Protein AF-A0A842R9K4-F1 (afdb_monomer_lite)

pLDDT: mean 90.97, std 11.04, range [31.59, 98.5]

Secondary structure (DSSP, 8-state):
-HHHHHHHTT-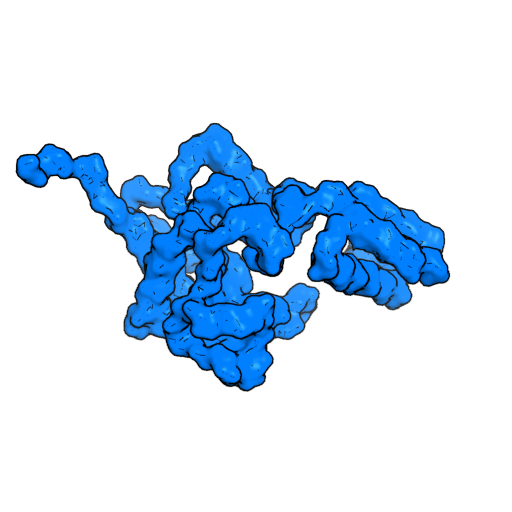--SSPP------TT-B-HHHHHHHHHHHHHTTSB-TT--BS-HHHHHHHHHHHHHHHHHHHTT--HHHHHHHHHHHHTTT--HHHHHHHHHHHHHHTT--TTTTBTTTB-HHHHHHHHHHHHTT-----EEEE------B-STT----TTGGGGGGS-EES--TTTT-B-SEEEEEESTTHHHHHHHHHHHTSTTT---EEEEEETT--HHHHHHH-GGGGSSTHHHHHHTT--EEEEE--GGGT-TTTTSTT--GGG--HHHHHHHHHHHHHHHHHHHH-S--S------

Foldseek 3Di:
DVVLVVVVVPDDFPDDDDDDDDPPFDFDPVLVVVLQVLCVVLQQADPVRHGPDPLLVVLVVVLVVQLVVVVVVQDALLVSLVVSCVVCVVVDDPSSNVSSVSVSVQGRPAGLQRCCCRTTVVRLLVVLVVCVVVVPDAQEAEAEDAQFAFFQQFLLFADPVPPVQVVWDWDPDDVVRRGLQAKEKEWEQLQVVLLVLLVVLCVPPVLVGTYTYHYHNPAQLVRCSRPPSVVCSDSCNSCSVVSHHYMYIHSSAVRRDVCRPHPPPDDVNGDVSSVVSSSSSVSSSVVCSSPPPDPPPDPDDD

Sequence (302 aa):
MLEAARILAKTKTKKNVRFISFTLEEQNPARVLQTRELAKELGLVDDNYRYLSWRSQKLVKEMFRLRVKTLRKGTTNAEAWELIMKELRSKLTEKERKYFELYKKLYSQDTRTTWLGKSALIGSSRWVEKALKEQKKILGVINLETIGYTSARKHSQKSPMGFLTRLFPRYKVNIRKGKGNFIAITADKNSKQLAKTFYRQCRRKTINLPYLCAQIPFLSFEGIAKRARDVLRSDHGPFWRAGIPAIMLTDTANFRYPYYHTRADTIDKLDFDFIKKVTQATIAATMALIKDSKDDSNPQND

Structure (mmCIF, N/CA/C/O backbone):
data_AF-A0A842R9K4-F1
#
_entry.id   AF-A0A842R9K4-F1
#
loop_
_atom_site.group_PDB
_atom_site.id
_atom_site.type_symbol
_atom_site.label_atom_id
_atom_site.label_alt_id
_atom_site.label_comp_id
_atom_site.label_asym_id
_atom_site.label_entity_id
_atom_site.label_seq_id
_atom_site.pdbx_PDB_ins_code
_atom_site.Cartn_x
_atom_site.Cartn_y
_atom_site.Cartn_z
_atom_site.occupancy
_atom_site.B_iso_or_equiv
_atom_site.auth_seq_id
_atom_site.auth_comp_id
_atom_site.auth_asym_id
_atom_site.auth_atom_id
_atom_site.pdbx_PDB_model_num
ATOM 1 N N . MET A 1 1 ? -15.487 1.562 1.622 1.00 82.50 1 MET A N 1
ATOM 2 C CA . MET A 1 1 ? -15.359 2.989 2.006 1.00 82.50 1 MET A CA 1
ATOM 3 C C . MET A 1 1 ? -16.710 3.699 1.998 1.00 82.50 1 MET A C 1
ATOM 5 O O . MET A 1 1 ? -17.108 4.179 3.049 1.00 82.50 1 MET A O 1
ATOM 9 N N . LEU A 1 2 ? -17.433 3.713 0.871 1.00 88.75 2 LEU A N 1
ATOM 10 C CA . LEU A 1 2 ? -18.720 4.418 0.737 1.00 88.75 2 LEU A CA 1
ATOM 11 C C . LEU A 1 2 ? -19.770 4.002 1.775 1.00 88.75 2 LEU A C 1
ATOM 13 O O . LEU A 1 2 ? -20.407 4.859 2.372 1.00 88.75 2 LEU A O 1
ATOM 17 N N . GLU A 1 3 ? -19.888 2.707 2.071 1.00 90.94 3 GLU A N 1
ATOM 18 C CA . GLU A 1 3 ? -20.848 2.241 3.080 1.00 90.94 3 GLU A CA 1
ATOM 19 C C . GLU A 1 3 ? -20.510 2.727 4.499 1.00 90.94 3 GLU A C 1
ATOM 21 O O . GLU A 1 3 ? -21.387 3.150 5.253 1.00 90.94 3 GLU A O 1
ATOM 26 N N . ALA A 1 4 ? -19.220 2.756 4.851 1.00 91.88 4 ALA A N 1
ATOM 27 C CA . ALA A 1 4 ? -18.781 3.351 6.108 1.00 91.88 4 ALA A CA 1
ATOM 28 C C . ALA A 1 4 ? -19.087 4.855 6.146 1.00 91.88 4 ALA A C 1
ATOM 30 O O . ALA A 1 4 ? -19.540 5.346 7.175 1.00 91.88 4 ALA A O 1
ATOM 31 N N . ALA A 1 5 ? -18.905 5.565 5.027 1.00 91.62 5 ALA A N 1
ATOM 32 C CA . ALA A 1 5 ? -19.261 6.977 4.909 1.00 91.62 5 ALA A CA 1
ATOM 33 C C . ALA A 1 5 ? -20.758 7.216 5.089 1.00 91.62 5 ALA A C 1
ATOM 35 O O . ALA A 1 5 ? -21.139 8.057 5.898 1.00 91.62 5 ALA A O 1
ATOM 36 N N . ARG A 1 6 ? -21.604 6.421 4.427 1.00 93.25 6 ARG A N 1
ATOM 37 C CA . ARG A 1 6 ? -23.065 6.490 4.546 1.00 93.25 6 ARG A CA 1
ATOM 38 C C . ARG A 1 6 ? -23.537 6.333 5.993 1.00 93.25 6 ARG A C 1
ATOM 40 O O . ARG A 1 6 ? -24.448 7.038 6.418 1.00 93.25 6 ARG A O 1
ATOM 47 N N . ILE A 1 7 ? -22.933 5.416 6.751 1.00 93.06 7 ILE A N 1
ATOM 48 C CA . ILE A 1 7 ? -23.279 5.186 8.161 1.00 93.06 7 ILE A CA 1
ATOM 49 C C . ILE A 1 7 ? -22.725 6.304 9.053 1.00 93.06 7 ILE A C 1
ATOM 51 O O . ILE A 1 7 ? -23.454 6.854 9.878 1.00 93.06 7 ILE A O 1
ATOM 55 N N . LEU A 1 8 ? -21.452 6.667 8.885 1.00 92.00 8 LEU A N 1
ATOM 56 C CA . LEU A 1 8 ? -20.784 7.657 9.734 1.00 92.00 8 LEU A CA 1
ATOM 57 C C . LEU A 1 8 ? -21.328 9.076 9.520 1.00 92.00 8 LEU A C 1
ATOM 59 O O . LEU A 1 8 ? -21.417 9.825 10.487 1.00 92.00 8 LEU A O 1
ATOM 63 N N . ALA A 1 9 ? -21.785 9.418 8.312 1.00 90.69 9 ALA A N 1
ATOM 64 C CA . ALA A 1 9 ? -22.415 10.706 8.008 1.00 90.69 9 ALA A CA 1
ATOM 65 C C . ALA A 1 9 ? -23.711 10.958 8.799 1.00 90.69 9 ALA A C 1
ATOM 67 O O . ALA A 1 9 ? -24.093 12.104 9.005 1.00 90.69 9 ALA A O 1
ATOM 68 N N . LYS A 1 10 ? -24.376 9.900 9.285 1.00 89.56 10 LYS A N 1
ATOM 69 C CA . LYS A 1 10 ? -25.573 10.019 10.136 1.00 89.56 10 LYS A CA 1
ATOM 70 C C . LYS A 1 10 ? -25.244 10.316 11.600 1.00 89.56 10 LYS A C 1
ATOM 72 O O . LYS A 1 10 ? -26.145 10.547 12.401 1.00 89.56 10 LYS A O 1
ATOM 77 N N . THR A 1 11 ? -23.969 10.261 11.978 1.00 85.75 11 THR A N 1
ATOM 78 C CA . THR A 1 11 ? -23.552 10.459 13.364 1.00 85.75 11 THR A CA 1
ATOM 79 C C . THR A 1 11 ? -23.381 11.941 13.659 1.00 85.75 11 THR A C 1
ATOM 81 O O . THR A 1 11 ? -22.559 12.609 13.039 1.00 85.75 11 THR A O 1
ATOM 84 N N . LYS A 1 12 ? -24.088 12.444 14.676 1.00 81.75 12 LYS A N 1
ATOM 85 C CA . LYS A 1 12 ? -23.824 13.774 15.237 1.00 81.75 12 LYS A CA 1
ATOM 86 C C . LYS A 1 12 ? -22.542 13.725 16.071 1.00 81.75 12 LYS A C 1
ATOM 88 O O . LYS A 1 12 ? -22.473 13.003 17.064 1.00 81.75 12 LYS A O 1
ATOM 93 N N . THR A 1 13 ? -21.513 14.461 15.664 1.00 82.88 13 THR A N 1
ATOM 94 C CA . THR A 1 13 ? -20.234 14.548 16.382 1.00 82.88 13 THR A CA 1
ATOM 95 C C . THR A 1 13 ? -19.606 15.927 16.193 1.00 82.88 13 THR A C 1
ATOM 97 O O . THR A 1 13 ? -19.753 16.536 15.138 1.00 82.88 13 THR A O 1
ATOM 100 N N . LYS A 1 14 ? -18.884 16.414 17.213 1.00 82.31 14 LYS A N 1
ATOM 101 C CA . LYS A 1 14 ? -18.067 17.638 17.130 1.00 82.31 14 LYS A CA 1
ATOM 102 C C . LYS A 1 14 ? -16.783 17.431 16.303 1.00 82.31 14 LYS A C 1
ATOM 104 O O . LYS A 1 14 ? -16.120 18.396 15.942 1.00 82.31 14 LYS A O 1
ATOM 109 N N . LYS A 1 15 ? -16.398 16.177 16.025 1.00 87.94 15 LYS A N 1
ATOM 110 C CA . LYS A 1 15 ? -15.182 15.826 15.276 1.00 87.94 15 LYS A CA 1
ATOM 111 C C . LYS A 1 15 ? -15.504 15.524 13.817 1.00 87.94 15 LYS A C 1
ATOM 113 O O . LYS A 1 15 ? -16.451 14.813 13.509 1.00 87.94 15 LYS A O 1
ATOM 118 N N . ASN A 1 16 ? -14.638 15.977 12.919 1.00 90.19 16 ASN A N 1
ATOM 119 C CA . ASN A 1 16 ? -14.781 15.715 11.491 1.00 90.19 16 ASN A CA 1
ATOM 120 C C . ASN A 1 16 ? -14.236 14.330 11.119 1.00 90.19 16 ASN A C 1
ATOM 122 O O . ASN A 1 16 ? -13.065 14.035 11.361 1.00 90.19 16 ASN A O 1
ATOM 126 N N . VAL A 1 17 ? -15.056 13.512 10.457 1.00 93.25 17 VAL A N 1
ATOM 127 C CA . VAL A 1 17 ? -14.613 12.279 9.789 1.00 93.25 17 VAL A CA 1
ATOM 128 C C . VAL A 1 17 ? -14.446 12.572 8.302 1.00 93.25 17 VAL A C 1
ATOM 130 O O . VAL A 1 17 ? -15.384 13.015 7.645 1.00 93.25 17 VAL A O 1
ATOM 133 N N . ARG A 1 18 ? -13.248 12.335 7.761 1.00 92.75 18 ARG A N 1
ATOM 134 C CA . ARG A 1 18 ? -12.945 12.542 6.338 1.00 92.75 18 ARG A CA 1
ATOM 135 C C . ARG A 1 18 ? -12.697 11.205 5.657 1.00 92.75 18 ARG A C 1
ATOM 137 O O . ARG A 1 18 ? -11.940 10.383 6.166 1.00 92.75 18 ARG A O 1
ATOM 144 N N . PHE A 1 19 ? -13.297 11.030 4.486 1.00 93.12 19 PHE A N 1
ATOM 145 C CA . PHE A 1 19 ? -12.999 9.930 3.578 1.00 93.12 19 PHE A CA 1
ATOM 146 C C . PHE A 1 19 ? -12.105 10.477 2.479 1.00 93.12 19 PHE A C 1
ATOM 148 O O . PHE A 1 19 ? -12.477 11.413 1.776 1.00 93.12 19 PHE A O 1
ATOM 155 N N . ILE A 1 20 ? -10.903 9.929 2.393 1.00 92.25 20 ILE A N 1
ATOM 156 C CA . ILE A 1 20 ? -9.892 10.316 1.417 1.00 92.25 20 ILE A CA 1
ATOM 157 C C . ILE A 1 20 ? -9.571 9.084 0.586 1.00 92.25 20 ILE A C 1
ATOM 159 O O . ILE A 1 20 ? -9.425 7.988 1.126 1.00 92.25 20 ILE A O 1
ATOM 163 N N . SER A 1 21 ? -9.508 9.268 -0.726 1.00 91.12 21 SER A N 1
ATOM 164 C CA . SER A 1 21 ? -9.108 8.230 -1.663 1.00 91.12 21 SER A CA 1
ATOM 165 C C . SER A 1 21 ? -7.988 8.779 -2.520 1.00 91.12 21 SER A C 1
ATOM 167 O O . SER A 1 21 ? -8.035 9.930 -2.955 1.00 91.12 21 SER A O 1
ATOM 169 N N . PHE A 1 22 ? -7.003 7.933 -2.765 1.00 90.31 22 PHE A N 1
ATOM 170 C CA . PHE A 1 22 ? -5.914 8.193 -3.690 1.00 90.31 22 PHE A CA 1
ATOM 171 C C . PHE A 1 22 ? -6.032 7.215 -4.853 1.00 90.31 22 PHE A C 1
ATOM 173 O O . PHE A 1 22 ? -6.794 6.244 -4.783 1.00 90.31 22 PHE A O 1
ATOM 180 N N . THR A 1 23 ? -5.341 7.497 -5.951 1.00 83.25 23 THR A N 1
ATOM 181 C CA . THR A 1 23 ? -5.322 6.566 -7.077 1.00 83.25 23 THR A CA 1
ATOM 182 C C . THR A 1 23 ? -4.555 5.305 -6.675 1.00 83.25 23 THR A C 1
ATOM 184 O O . THR A 1 23 ? -3.563 5.364 -5.944 1.00 83.25 23 THR A O 1
ATOM 187 N N . LEU A 1 24 ? -5.062 4.143 -7.095 1.00 73.81 24 LEU A N 1
ATOM 188 C CA . LEU A 1 24 ? -4.508 2.853 -6.692 1.00 73.81 24 LEU A CA 1
ATOM 189 C C . LEU A 1 24 ? -3.047 2.747 -7.139 1.00 73.81 24 LEU A C 1
ATOM 191 O O . LEU A 1 24 ? -2.756 2.820 -8.331 1.00 73.81 24 LEU A O 1
ATOM 195 N N . GLU A 1 25 ? -2.154 2.551 -6.168 1.00 72.50 25 GLU A N 1
ATOM 196 C CA . GLU A 1 25 ? -0.720 2.328 -6.391 1.00 72.50 25 GLU A CA 1
ATOM 197 C C . GLU A 1 25 ? -0.060 3.371 -7.288 1.00 72.50 25 GLU A C 1
ATOM 199 O O . GLU A 1 25 ? 0.777 3.076 -8.145 1.00 72.50 25 GLU A O 1
ATOM 204 N N . GLU A 1 26 ? -0.448 4.618 -7.045 1.00 81.44 26 GLU A N 1
ATOM 205 C CA . GLU A 1 26 ? 0.012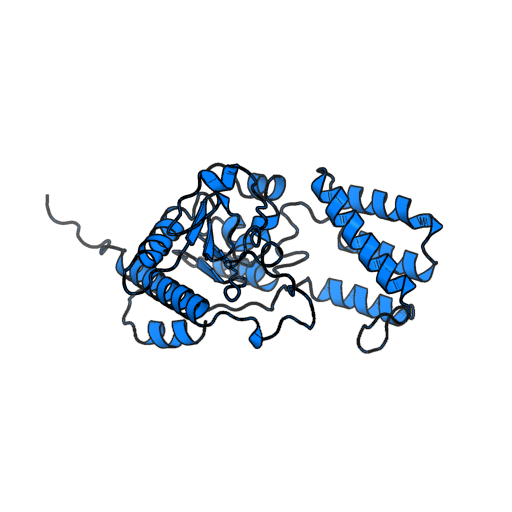 5.777 -7.778 1.00 81.44 26 GLU A CA 1
ATOM 206 C C . GLU A 1 26 ? 1.539 5.847 -7.817 1.00 81.44 26 GLU A C 1
ATOM 208 O O . GLU A 1 26 ? 2.197 6.161 -6.819 1.00 81.44 26 GLU A O 1
ATOM 213 N N . GLN A 1 27 ? 2.103 5.573 -8.990 1.00 89.31 27 GLN A N 1
ATOM 214 C CA . GLN A 1 27 ? 3.466 5.948 -9.334 1.00 89.31 27 GLN A CA 1
ATOM 215 C C . GLN A 1 27 ? 3.514 7.431 -9.707 1.00 89.31 27 GLN A C 1
ATOM 217 O O . GLN A 1 27 ? 2.494 8.039 -10.016 1.00 89.31 27 GLN A O 1
ATOM 222 N N . ASN A 1 28 ? 4.708 8.020 -9.729 1.00 93.19 28 ASN A N 1
ATOM 223 C CA . ASN A 1 28 ? 4.871 9.391 -10.201 1.00 93.19 28 ASN A CA 1
ATOM 224 C C . ASN A 1 28 ? 4.417 9.527 -11.671 1.00 93.19 28 ASN A C 1
ATOM 226 O O . ASN A 1 28 ? 5.096 8.978 -12.545 1.00 93.19 28 ASN A O 1
ATOM 230 N N . PRO A 1 29 ? 3.335 10.277 -11.964 1.00 92.06 29 PRO A N 1
ATOM 231 C CA . PRO A 1 29 ? 2.756 10.324 -13.304 1.00 92.06 29 PRO A CA 1
ATOM 232 C C . PRO A 1 29 ? 3.722 10.914 -14.335 1.00 92.06 29 PRO A C 1
ATOM 234 O O . PRO A 1 29 ? 3.791 10.415 -15.453 1.00 92.06 29 PRO A O 1
ATOM 237 N N . ALA A 1 30 ? 4.544 11.897 -13.952 1.00 93.38 30 ALA A N 1
ATOM 238 C CA . ALA A 1 30 ? 5.536 12.491 -14.845 1.00 93.38 30 ALA A CA 1
ATOM 239 C C . ALA A 1 30 ? 6.663 11.507 -15.200 1.00 93.38 30 ALA A C 1
ATOM 241 O O . ALA A 1 30 ? 7.108 11.462 -16.345 1.00 93.38 30 ALA A O 1
ATOM 242 N N . ARG A 1 31 ? 7.114 10.688 -14.236 1.00 95.00 31 ARG A N 1
ATOM 243 C CA . ARG A 1 31 ? 8.118 9.638 -14.496 1.00 95.00 31 ARG A CA 1
ATOM 244 C C . ARG A 1 31 ? 7.539 8.529 -15.369 1.00 95.00 31 ARG A C 1
ATOM 246 O O . ARG A 1 31 ? 8.188 8.108 -16.320 1.00 95.00 31 ARG A O 1
ATOM 253 N N . VAL A 1 32 ? 6.316 8.090 -15.065 1.00 93.44 32 VAL A N 1
ATOM 254 C CA . VAL A 1 32 ? 5.615 7.053 -15.834 1.00 93.44 32 VAL A CA 1
ATOM 255 C C . VAL A 1 32 ? 5.408 7.495 -17.275 1.00 93.44 32 VAL A C 1
ATOM 257 O O . VAL A 1 32 ? 5.706 6.717 -18.179 1.00 93.44 32 VAL A O 1
ATOM 260 N N . LEU A 1 33 ? 4.961 8.735 -17.491 1.00 94.50 33 LEU A N 1
ATOM 261 C CA . LEU A 1 33 ? 4.777 9.296 -18.826 1.00 94.50 33 LEU A CA 1
ATOM 262 C C . LEU A 1 33 ? 6.092 9.284 -19.613 1.00 94.50 33 LEU A C 1
ATOM 264 O O . LEU A 1 33 ? 6.132 8.705 -20.688 1.00 94.50 33 LEU A O 1
ATOM 268 N N . GLN A 1 34 ? 7.189 9.790 -19.039 1.00 96.88 34 GLN A N 1
ATOM 269 C CA . GLN A 1 34 ? 8.506 9.756 -19.694 1.00 96.88 34 GLN A CA 1
ATOM 270 C C . GLN A 1 34 ? 8.930 8.337 -20.089 1.00 96.88 34 GLN A C 1
ATOM 272 O O . GLN A 1 34 ? 9.386 8.115 -21.207 1.00 96.88 34 GLN A O 1
ATOM 277 N N . THR A 1 35 ? 8.764 7.356 -19.192 1.00 95.44 35 THR A N 1
ATOM 278 C CA . THR A 1 35 ? 9.110 5.965 -19.522 1.00 95.44 35 THR A CA 1
ATOM 279 C C . THR A 1 35 ? 8.215 5.384 -20.612 1.00 95.44 35 THR A C 1
ATOM 281 O O . THR A 1 35 ? 8.692 4.648 -21.469 1.00 95.44 35 THR A O 1
ATOM 284 N N . ARG A 1 36 ? 6.923 5.718 -20.600 1.00 95.25 36 ARG A N 1
ATOM 285 C CA . ARG A 1 36 ? 5.933 5.225 -21.558 1.00 95.25 36 ARG A CA 1
ATOM 286 C C . ARG A 1 36 ? 6.161 5.784 -22.956 1.00 95.25 36 ARG A C 1
ATOM 288 O O . ARG A 1 36 ? 6.179 5.006 -23.904 1.00 95.25 36 ARG A O 1
ATOM 295 N N . GLU A 1 37 ? 6.396 7.086 -23.062 1.00 96.81 37 GLU A N 1
ATOM 296 C CA . GLU A 1 37 ? 6.668 7.741 -24.342 1.00 96.81 37 GLU A CA 1
ATOM 297 C C . GLU A 1 37 ? 7.977 7.240 -24.953 1.00 96.81 37 GLU A C 1
ATOM 299 O O . GLU A 1 37 ? 7.982 6.830 -26.110 1.00 96.81 37 GLU A O 1
ATOM 304 N N . LEU A 1 38 ? 9.050 7.109 -24.159 1.00 97.69 38 LEU A N 1
ATOM 305 C CA . LEU A 1 38 ? 10.297 6.534 -24.671 1.00 97.69 38 LEU A CA 1
ATOM 306 C C . LEU A 1 38 ? 10.116 5.074 -25.124 1.00 97.69 38 LEU A C 1
ATOM 308 O O . LEU A 1 38 ? 10.676 4.657 -26.134 1.00 97.69 38 LEU A O 1
ATOM 312 N N . ALA A 1 39 ? 9.337 4.268 -24.395 1.00 96.94 39 ALA A N 1
ATOM 313 C CA . ALA A 1 39 ? 9.066 2.892 -24.810 1.00 96.94 39 ALA A CA 1
ATOM 314 C C . ALA A 1 39 ? 8.330 2.828 -26.159 1.00 96.94 39 ALA A C 1
ATOM 316 O O . ALA A 1 39 ? 8.630 1.938 -26.961 1.00 96.94 39 ALA A O 1
ATOM 317 N N . LYS A 1 40 ? 7.385 3.748 -26.401 1.00 97.31 40 LYS A N 1
ATOM 318 C CA . LYS A 1 40 ? 6.669 3.872 -27.678 1.00 97.31 40 LYS A CA 1
ATOM 319 C C . LYS A 1 40 ? 7.607 4.316 -28.798 1.00 97.31 40 LYS A C 1
ATOM 321 O O . LYS A 1 40 ? 7.677 3.636 -29.814 1.00 97.31 40 LYS A O 1
ATOM 326 N N . GLU A 1 41 ? 8.379 5.381 -28.583 1.00 97.75 41 GLU A N 1
ATOM 327 C CA . GLU A 1 41 ? 9.354 5.919 -29.547 1.00 97.75 41 GLU A CA 1
ATOM 328 C C . GLU A 1 41 ? 10.356 4.850 -30.004 1.00 97.75 41 GLU A C 1
ATOM 330 O O . GLU A 1 41 ? 10.648 4.695 -31.188 1.00 97.75 41 GLU A O 1
ATOM 335 N N . LEU A 1 42 ? 10.847 4.039 -29.065 1.00 97.31 42 LEU A N 1
ATOM 336 C CA . LEU A 1 42 ? 11.789 2.964 -29.365 1.00 97.31 42 LEU A CA 1
ATOM 337 C C . LEU A 1 42 ? 11.134 1.753 -30.057 1.00 97.31 42 LEU A C 1
ATOM 339 O O . LEU A 1 42 ? 11.845 0.839 -30.493 1.00 97.31 42 LEU A O 1
ATOM 343 N N . GLY A 1 43 ? 9.804 1.710 -30.161 1.00 96.62 43 GLY A N 1
ATOM 344 C CA . GLY A 1 43 ? 9.054 0.565 -30.678 1.00 96.62 43 GLY A CA 1
ATOM 345 C C . GLY A 1 43 ? 9.157 -0.663 -29.770 1.00 96.62 43 GLY A C 1
ATOM 346 O O . GLY A 1 43 ? 9.238 -1.791 -30.252 1.00 96.62 43 GLY A O 1
ATOM 347 N N . LEU A 1 44 ? 9.233 -0.461 -28.450 1.00 96.56 44 LEU A N 1
ATOM 348 C CA . LEU A 1 44 ? 9.221 -1.551 -27.465 1.00 96.56 44 LEU A CA 1
ATOM 349 C C . LEU A 1 44 ? 7.793 -1.953 -27.076 1.00 96.56 44 LEU A C 1
ATOM 351 O O . LEU A 1 44 ? 7.571 -3.091 -26.648 1.00 96.56 44 LEU A O 1
ATOM 355 N N . VAL A 1 45 ? 6.838 -1.031 -27.214 1.00 97.12 45 VAL A N 1
ATOM 356 C CA . VAL A 1 45 ? 5.420 -1.208 -26.880 1.00 97.12 45 VAL A CA 1
ATOM 357 C C . VAL A 1 45 ? 4.513 -0.622 -27.969 1.00 97.12 45 VAL A C 1
ATOM 359 O O . VAL A 1 45 ? 4.958 0.216 -28.747 1.00 97.12 45 VAL A O 1
ATOM 362 N N . ASP A 1 46 ? 3.255 -1.062 -28.012 1.00 96.12 46 ASP A N 1
ATOM 363 C CA . ASP A 1 46 ? 2.207 -0.470 -28.853 1.00 96.12 46 ASP A CA 1
ATOM 364 C C . ASP A 1 46 ? 1.563 0.783 -28.220 1.00 96.12 46 ASP A C 1
ATOM 366 O O . ASP A 1 46 ? 1.929 1.207 -27.120 1.00 96.12 46 ASP A O 1
ATOM 370 N N . ASP A 1 47 ? 0.554 1.355 -28.885 1.00 95.38 47 ASP A N 1
ATOM 371 C CA . ASP A 1 47 ? -0.199 2.518 -28.387 1.00 95.38 47 ASP A CA 1
ATOM 372 C C . ASP A 1 47 ? -0.964 2.267 -27.083 1.00 95.38 47 ASP A C 1
ATOM 374 O O . ASP A 1 47 ? -1.277 3.207 -26.356 1.00 95.38 47 ASP A O 1
ATOM 378 N N . ASN A 1 48 ? -1.203 0.999 -26.746 1.00 93.56 48 ASN A N 1
ATOM 379 C CA . ASN A 1 48 ? -1.805 0.572 -25.487 1.00 93.56 48 ASN A CA 1
ATOM 380 C C . ASN A 1 48 ? -0.745 0.181 -24.437 1.00 93.56 48 ASN A C 1
ATOM 382 O O . ASN A 1 48 ? -1.069 -0.446 -23.423 1.00 93.56 48 ASN A O 1
ATOM 386 N N . TYR A 1 49 ? 0.525 0.525 -24.675 1.00 92.00 49 TYR A N 1
ATOM 387 C CA . TYR A 1 49 ? 1.679 0.226 -23.828 1.00 92.00 49 TYR A CA 1
ATOM 388 C C . TYR A 1 49 ? 1.899 -1.275 -23.565 1.00 92.00 49 TYR A C 1
ATOM 390 O O . TYR A 1 49 ? 2.444 -1.677 -22.529 1.00 92.00 49 TYR A O 1
ATOM 398 N N . ARG A 1 50 ? 1.485 -2.135 -24.500 1.00 93.12 50 ARG A N 1
ATOM 399 C CA . ARG A 1 50 ? 1.746 -3.579 -24.468 1.00 93.12 50 ARG A CA 1
ATOM 400 C C . ARG A 1 50 ? 3.060 -3.860 -25.185 1.00 93.12 50 ARG A C 1
ATOM 402 O O . ARG A 1 50 ? 3.255 -3.415 -26.307 1.00 93.12 50 ARG A O 1
ATOM 409 N N . TYR A 1 51 ? 3.952 -4.620 -24.551 1.00 94.50 51 TYR A N 1
ATOM 410 C CA . TYR A 1 51 ? 5.229 -5.003 -25.161 1.00 94.50 51 TYR A CA 1
ATOM 411 C C . TYR A 1 51 ? 5.025 -5.742 -26.486 1.00 94.50 51 TYR A C 1
ATOM 413 O O . TYR A 1 51 ? 4.336 -6.760 -26.514 1.00 94.50 51 TYR A O 1
ATOM 421 N N . LEU A 1 52 ? 5.685 -5.258 -27.542 1.00 95.81 52 LEU A N 1
ATOM 422 C CA . LEU A 1 52 ? 5.619 -5.830 -28.893 1.00 95.81 52 LEU A CA 1
ATOM 423 C C . LEU A 1 52 ? 6.427 -7.124 -29.029 1.00 95.81 52 LEU A C 1
ATOM 425 O O . LEU A 1 52 ? 6.197 -7.912 -29.940 1.00 95.81 52 LEU A O 1
ATOM 429 N N . SER A 1 53 ? 7.366 -7.369 -28.110 1.00 94.69 53 SER A N 1
ATOM 430 C CA . SER A 1 53 ? 8.132 -8.610 -28.072 1.00 94.69 53 SER A CA 1
ATOM 431 C C . SER A 1 53 ? 8.092 -9.261 -26.692 1.00 94.69 53 SER A C 1
ATOM 433 O O . SER A 1 53 ? 8.223 -8.618 -25.642 1.00 94.69 53 SER A O 1
ATOM 435 N N . TRP A 1 54 ? 7.971 -10.588 -26.689 1.00 92.94 54 TRP A N 1
ATOM 436 C CA . TRP A 1 54 ? 8.070 -11.387 -25.470 1.00 92.94 54 TRP A CA 1
ATOM 437 C C . TRP A 1 54 ? 9.449 -11.263 -24.810 1.00 92.94 54 TRP A C 1
ATOM 439 O O . TRP A 1 54 ? 9.554 -11.255 -23.581 1.00 92.94 54 TRP A O 1
ATOM 449 N N . ARG A 1 55 ? 10.504 -11.109 -25.621 1.00 91.88 55 ARG A N 1
ATOM 450 C CA . ARG A 1 55 ? 11.878 -10.901 -25.151 1.00 91.88 55 ARG A CA 1
ATOM 451 C C . ARG A 1 55 ? 11.990 -9.623 -24.315 1.00 91.88 55 ARG A C 1
ATOM 453 O O . ARG A 1 55 ? 12.448 -9.699 -23.176 1.00 91.88 55 ARG A O 1
ATOM 460 N N . SER A 1 56 ? 11.514 -8.483 -24.817 1.00 91.31 56 SER A N 1
ATOM 461 C CA . SER A 1 56 ? 11.561 -7.209 -24.085 1.00 91.31 56 SER A CA 1
ATOM 462 C C . SER A 1 56 ? 10.709 -7.259 -22.816 1.00 91.31 56 SER A C 1
ATOM 464 O O . SER A 1 56 ? 11.160 -6.838 -21.751 1.00 91.31 56 SER A O 1
ATOM 466 N N . GLN A 1 57 ? 9.526 -7.885 -22.875 1.00 93.19 57 GLN A N 1
ATOM 467 C CA . GLN A 1 57 ? 8.711 -8.108 -21.677 1.00 93.19 57 GLN A CA 1
ATOM 468 C C . GLN A 1 57 ? 9.465 -8.933 -20.616 1.00 93.19 57 GLN A C 1
ATOM 470 O O . GLN A 1 57 ? 9.413 -8.619 -19.422 1.00 93.19 57 GLN A O 1
ATOM 475 N N . LYS A 1 58 ? 10.163 -10.000 -21.027 1.00 93.44 58 LYS A N 1
ATOM 476 C CA . LYS A 1 58 ? 10.969 -10.830 -20.123 1.00 93.44 58 LYS A CA 1
ATOM 477 C C . LYS A 1 58 ? 12.132 -10.059 -19.513 1.00 93.44 58 LYS A C 1
ATOM 479 O O . LYS A 1 58 ? 12.320 -10.161 -18.303 1.00 93.44 58 LYS A O 1
ATOM 484 N N . LEU A 1 59 ? 12.855 -9.273 -20.306 1.00 92.62 59 LEU A N 1
ATOM 485 C CA . LEU A 1 59 ? 13.980 -8.469 -19.826 1.00 92.62 59 LEU A CA 1
ATOM 486 C C . LEU A 1 59 ? 13.534 -7.418 -18.808 1.00 92.62 59 LEU A C 1
ATOM 488 O O . LEU A 1 59 ? 14.167 -7.262 -17.768 1.00 92.62 59 LEU A O 1
ATOM 492 N N . VAL A 1 60 ? 12.396 -6.758 -19.034 1.00 91.88 60 VAL A N 1
ATOM 493 C CA . VAL A 1 60 ? 11.822 -5.826 -18.052 1.00 91.88 60 VAL A CA 1
ATOM 494 C C . VAL A 1 60 ? 11.444 -6.550 -16.755 1.00 91.88 60 VAL A C 1
ATOM 496 O O . VAL A 1 60 ? 11.751 -6.074 -15.661 1.00 91.88 60 VAL A O 1
ATOM 499 N N . LYS A 1 61 ? 10.823 -7.735 -16.843 1.00 91.88 61 LYS A N 1
ATOM 500 C CA . LYS A 1 61 ? 10.526 -8.561 -15.657 1.00 91.88 61 LYS A CA 1
ATOM 501 C C . LYS A 1 61 ? 11.802 -8.981 -14.917 1.00 91.88 61 LYS A C 1
ATOM 503 O O . LYS A 1 61 ? 11.812 -8.986 -13.687 1.00 91.88 61 LYS A O 1
ATOM 508 N N . GLU A 1 62 ? 12.861 -9.343 -15.638 1.00 93.94 62 GLU A N 1
ATOM 509 C CA . GLU A 1 62 ? 14.171 -9.690 -15.074 1.00 93.94 62 GLU A CA 1
ATOM 510 C C . GLU A 1 62 ? 14.800 -8.489 -14.359 1.00 93.94 62 GLU A C 1
ATOM 512 O O . GLU A 1 62 ? 15.188 -8.613 -13.199 1.00 93.94 62 GLU A O 1
ATOM 517 N N . MET A 1 63 ? 14.775 -7.306 -14.975 1.00 93.44 63 MET A N 1
ATOM 518 C CA . MET A 1 63 ? 15.242 -6.049 -14.383 1.00 93.44 63 MET A CA 1
ATOM 519 C C . MET A 1 63 ? 14.523 -5.723 -13.064 1.00 93.44 63 MET A C 1
ATOM 521 O O . MET A 1 63 ? 15.182 -5.477 -12.050 1.00 93.44 63 MET A O 1
ATOM 525 N N . PHE A 1 64 ? 13.189 -5.830 -13.008 1.00 90.12 64 PHE A N 1
ATOM 526 C CA . PHE A 1 64 ? 12.451 -5.642 -11.752 1.00 90.12 64 PHE A CA 1
ATOM 527 C C . PHE A 1 64 ? 12.807 -6.693 -10.690 1.00 90.12 64 PHE A C 1
ATOM 529 O O . PHE A 1 64 ? 12.942 -6.353 -9.510 1.00 90.12 64 PHE A O 1
ATOM 536 N N . ARG A 1 65 ? 12.994 -7.962 -11.079 1.00 91.88 65 ARG A N 1
ATOM 537 C CA . ARG A 1 65 ? 13.409 -9.033 -10.154 1.00 91.88 65 ARG A CA 1
ATOM 538 C C . ARG A 1 65 ? 14.797 -8.779 -9.578 1.00 91.88 65 ARG A C 1
ATOM 540 O O . ARG A 1 65 ? 14.965 -8.889 -8.362 1.00 91.88 65 ARG A O 1
ATOM 547 N N . LEU A 1 66 ? 15.766 -8.420 -10.420 1.00 92.56 66 LEU A N 1
ATOM 548 C CA . LEU A 1 66 ? 17.121 -8.080 -9.991 1.00 92.56 66 LEU A CA 1
ATOM 549 C C . LEU A 1 66 ? 17.103 -6.885 -9.045 1.00 92.56 66 LEU A C 1
ATOM 551 O O . LEU A 1 66 ? 17.700 -6.961 -7.975 1.00 92.56 66 LEU A O 1
ATOM 555 N N . ARG A 1 67 ? 16.316 -5.847 -9.352 1.00 89.94 67 ARG A N 1
ATOM 556 C CA . ARG A 1 67 ? 16.142 -4.688 -8.470 1.00 89.94 67 ARG A CA 1
ATOM 557 C C . ARG A 1 67 ? 15.595 -5.053 -7.094 1.00 89.94 67 ARG A C 1
ATOM 559 O O . ARG A 1 67 ? 16.105 -4.586 -6.080 1.00 89.94 67 ARG A O 1
ATOM 566 N N . VAL A 1 68 ? 14.560 -5.889 -7.022 1.00 86.44 68 VAL A N 1
ATOM 567 C CA . VAL A 1 68 ? 14.028 -6.350 -5.728 1.00 86.44 68 VAL A CA 1
ATOM 568 C C . VAL A 1 68 ? 15.080 -7.167 -4.971 1.00 86.44 68 VAL A C 1
ATOM 570 O O . VAL A 1 68 ? 15.246 -6.989 -3.763 1.00 86.44 68 VAL A O 1
ATOM 573 N N . LYS A 1 69 ? 15.814 -8.041 -5.671 1.00 88.62 69 LYS A N 1
ATOM 574 C CA . LYS A 1 69 ? 16.867 -8.883 -5.089 1.00 88.62 69 LYS A CA 1
ATOM 575 C C . LYS A 1 69 ? 18.024 -8.052 -4.525 1.00 88.62 69 LYS A C 1
ATOM 577 O O . LYS A 1 69 ? 18.445 -8.320 -3.404 1.00 88.62 69 LYS A O 1
ATOM 582 N N . THR A 1 70 ? 18.521 -7.057 -5.257 1.00 88.19 70 THR A N 1
ATOM 583 C CA . THR A 1 70 ? 19.635 -6.197 -4.820 1.00 88.19 70 THR A CA 1
ATOM 584 C C . THR A 1 70 ? 19.226 -5.311 -3.648 1.00 88.19 70 THR A C 1
ATOM 586 O O . THR A 1 70 ? 19.885 -5.334 -2.611 1.00 88.19 70 THR A O 1
ATOM 589 N N . LEU A 1 71 ? 18.066 -4.650 -3.719 1.00 84.94 71 LEU A N 1
ATOM 590 C CA . LEU A 1 71 ? 17.589 -3.781 -2.635 1.00 84.94 71 LEU A CA 1
ATOM 591 C C . LEU A 1 71 ? 17.352 -4.525 -1.311 1.00 84.94 71 LEU A C 1
ATOM 593 O O . LEU A 1 71 ? 17.530 -3.936 -0.238 1.00 84.94 71 LEU A O 1
ATOM 597 N N . ARG A 1 72 ? 16.981 -5.814 -1.369 1.00 83.12 72 ARG A N 1
ATOM 598 C CA . ARG A 1 72 ? 16.869 -6.695 -0.191 1.00 83.12 72 ARG A CA 1
ATOM 599 C C . ARG A 1 72 ? 18.214 -7.003 0.466 1.00 83.12 72 ARG A C 1
ATOM 601 O O . ARG A 1 72 ? 18.235 -7.248 1.665 1.00 83.12 72 ARG A O 1
ATOM 608 N N . LYS A 1 73 ? 19.320 -6.954 -0.282 1.00 85.44 73 LYS A N 1
ATOM 609 C CA . LYS A 1 73 ? 20.681 -7.149 0.247 1.00 85.44 73 LYS A CA 1
ATOM 610 C C . LYS A 1 73 ? 21.250 -5.921 0.957 1.00 85.44 73 LYS A C 1
ATOM 612 O O . LYS A 1 73 ? 22.376 -5.971 1.428 1.00 85.44 73 LYS A O 1
ATOM 617 N N . GLY A 1 74 ? 20.509 -4.818 1.034 1.00 82.94 74 GLY A N 1
ATOM 618 C CA . GLY A 1 74 ? 20.989 -3.620 1.719 1.00 82.94 74 GLY A CA 1
ATOM 619 C C . GLY A 1 74 ? 21.482 -2.508 0.792 1.00 82.94 74 GLY A C 1
ATOM 620 O O . GLY A 1 74 ? 21.572 -1.381 1.276 1.00 82.94 74 GLY A O 1
ATOM 621 N N . THR A 1 75 ? 21.639 -2.755 -0.514 1.00 87.19 75 THR A N 1
ATOM 622 C CA . THR A 1 75 ? 22.167 -1.769 -1.479 1.00 87.19 75 THR A CA 1
ATOM 623 C C . THR A 1 75 ? 21.297 -0.514 -1.596 1.00 87.19 75 THR A C 1
ATOM 625 O O . THR A 1 75 ? 20.086 -0.542 -1.327 1.00 87.19 75 THR A O 1
ATOM 628 N N . THR A 1 76 ? 21.909 0.590 -2.021 1.00 90.25 76 THR A N 1
ATOM 629 C CA . THR A 1 76 ? 21.194 1.803 -2.447 1.00 90.25 76 THR A CA 1
ATOM 630 C C . THR A 1 76 ? 20.507 1.583 -3.805 1.00 90.25 76 THR A C 1
ATOM 632 O O . THR A 1 76 ? 20.757 0.584 -4.486 1.00 90.25 76 THR A O 1
ATOM 635 N N . ASN A 1 77 ? 19.599 2.483 -4.218 1.00 89.88 77 ASN A N 1
ATOM 636 C CA . ASN A 1 77 ? 19.014 2.395 -5.564 1.00 89.88 77 ASN A CA 1
ATOM 637 C C . ASN A 1 77 ? 20.062 2.660 -6.653 1.00 89.88 77 ASN A C 1
ATOM 639 O O . ASN A 1 77 ? 20.009 1.997 -7.683 1.00 89.88 77 ASN A O 1
ATOM 643 N N . ALA A 1 78 ? 21.005 3.580 -6.432 1.00 91.94 78 ALA A N 1
ATOM 644 C CA . ALA A 1 78 ? 22.085 3.857 -7.375 1.00 91.94 78 ALA A CA 1
ATOM 645 C C . ALA A 1 78 ? 22.948 2.609 -7.616 1.00 91.94 78 ALA A C 1
ATOM 647 O O . ALA A 1 78 ? 23.034 2.138 -8.747 1.00 91.94 78 ALA A O 1
ATOM 648 N N . GLU A 1 79 ? 23.462 1.994 -6.548 1.00 93.19 79 GLU A N 1
ATOM 649 C CA . GLU A 1 79 ? 24.220 0.734 -6.623 1.00 93.19 79 GLU A CA 1
ATOM 650 C C . GLU A 1 79 ? 23.413 -0.389 -7.281 1.00 93.19 79 GLU A C 1
ATOM 652 O O . GLU A 1 79 ? 23.930 -1.133 -8.113 1.00 93.19 79 GLU A O 1
ATOM 657 N N . ALA A 1 80 ? 22.128 -0.517 -6.926 1.00 93.00 80 ALA A N 1
ATOM 658 C CA . ALA A 1 80 ? 21.255 -1.521 -7.520 1.00 93.00 80 ALA A CA 1
ATOM 659 C C . ALA A 1 80 ? 21.159 -1.351 -9.042 1.00 93.00 80 ALA A C 1
ATOM 661 O O . ALA A 1 80 ? 21.224 -2.348 -9.756 1.00 93.00 80 ALA A O 1
ATOM 662 N N . TRP A 1 81 ? 21.022 -0.118 -9.536 1.00 93.81 81 TRP A N 1
ATOM 663 C CA . TRP A 1 81 ? 20.969 0.150 -10.971 1.00 93.81 81 TRP A CA 1
ATOM 664 C C . TRP A 1 81 ? 22.296 -0.114 -11.675 1.00 93.81 81 TRP A C 1
ATOM 666 O O . TRP A 1 81 ? 22.268 -0.683 -12.762 1.00 93.81 81 TRP A O 1
ATOM 676 N N . GLU A 1 82 ? 23.438 0.213 -11.066 1.00 94.19 82 GLU A N 1
ATOM 677 C CA . GLU A 1 82 ? 24.741 -0.134 -11.649 1.00 94.19 82 GLU A CA 1
ATOM 678 C C . GLU A 1 82 ? 24.906 -1.649 -11.807 1.00 94.19 82 GLU A C 1
ATOM 680 O O . GLU A 1 82 ? 25.298 -2.133 -12.870 1.00 94.19 82 GLU A O 1
ATOM 685 N N . LEU A 1 83 ? 24.534 -2.419 -10.780 1.00 94.00 83 LEU A N 1
ATOM 686 C CA . LEU A 1 83 ? 24.591 -3.880 -10.828 1.00 94.00 83 LEU A CA 1
ATOM 687 C C . LEU A 1 83 ? 23.666 -4.457 -11.904 1.00 94.00 83 LEU A C 1
ATOM 689 O O . LEU A 1 83 ? 24.087 -5.328 -12.660 1.00 94.00 83 LEU A O 1
ATOM 693 N N . ILE A 1 84 ? 22.433 -3.952 -12.007 1.00 93.56 84 ILE A N 1
ATOM 694 C CA . ILE A 1 84 ? 21.468 -4.383 -13.030 1.00 93.56 84 ILE A CA 1
ATOM 695 C C . ILE A 1 84 ? 22.000 -4.087 -14.432 1.00 93.56 84 ILE A C 1
ATOM 697 O O . ILE A 1 84 ? 21.971 -4.964 -15.295 1.00 93.56 84 ILE A O 1
ATOM 701 N N . MET A 1 85 ? 22.492 -2.866 -14.666 1.00 94.38 85 MET A N 1
ATOM 702 C CA . MET A 1 85 ? 23.009 -2.466 -15.975 1.00 94.38 85 MET A CA 1
ATOM 703 C C . MET A 1 85 ? 24.237 -3.284 -16.360 1.00 94.38 85 MET A C 1
ATOM 705 O O . MET A 1 85 ? 24.343 -3.705 -17.509 1.00 94.38 85 MET A O 1
ATOM 709 N N . LYS A 1 86 ? 25.122 -3.585 -15.401 1.00 94.56 86 LYS A N 1
ATOM 710 C CA . LYS A 1 86 ? 26.267 -4.477 -15.608 1.00 94.56 86 LYS A CA 1
ATOM 711 C C . LYS A 1 86 ? 25.829 -5.903 -15.952 1.00 94.56 86 LYS A C 1
ATOM 713 O O . LYS A 1 86 ? 26.330 -6.464 -16.921 1.00 94.56 86 LYS A O 1
ATOM 718 N N . GLU A 1 87 ? 24.898 -6.475 -15.188 1.00 94.38 87 GLU A N 1
ATOM 719 C CA . GLU A 1 87 ? 24.430 -7.861 -15.349 1.00 94.38 87 GLU A CA 1
ATOM 720 C C . GLU A 1 87 ? 23.685 -8.083 -16.672 1.00 94.38 87 GLU A C 1
ATOM 722 O O . GLU A 1 87 ? 23.809 -9.137 -17.294 1.00 94.38 87 GLU A O 1
ATOM 727 N N . LEU A 1 88 ? 22.934 -7.082 -17.133 1.00 94.19 88 LEU A N 1
ATOM 728 C CA . LEU A 1 88 ? 22.142 -7.182 -18.357 1.00 94.19 88 LEU A CA 1
ATOM 729 C C . LEU A 1 88 ? 22.860 -6.625 -19.595 1.00 94.19 88 LEU A C 1
ATOM 731 O O . LEU A 1 88 ? 22.352 -6.791 -20.700 1.00 94.19 88 LEU A O 1
ATOM 735 N N . ARG A 1 89 ? 24.048 -6.015 -19.457 1.00 91.75 89 ARG A N 1
ATOM 736 C CA . ARG A 1 89 ? 24.737 -5.268 -20.529 1.00 91.75 89 ARG A CA 1
ATOM 737 C C . ARG A 1 89 ? 24.840 -6.020 -21.858 1.00 91.75 89 ARG A C 1
ATOM 739 O O . ARG A 1 89 ? 24.571 -5.424 -22.900 1.00 91.75 89 ARG A O 1
ATOM 746 N N . SER A 1 90 ? 25.232 -7.296 -21.817 1.00 93.31 90 SER A N 1
ATOM 747 C CA . SER A 1 90 ? 25.406 -8.152 -23.003 1.00 93.31 90 SER A CA 1
ATOM 748 C C . SER A 1 90 ? 24.088 -8.674 -23.578 1.00 93.31 90 SER A C 1
ATOM 750 O O . SER A 1 90 ? 24.050 -9.117 -24.719 1.00 93.31 90 SER A O 1
ATOM 752 N N . LYS A 1 91 ? 23.001 -8.618 -22.799 1.00 93.50 91 LYS A N 1
ATOM 753 C CA . LYS A 1 91 ? 21.674 -9.094 -23.198 1.00 93.50 91 LYS A CA 1
ATOM 754 C C . LYS A 1 91 ? 20.824 -8.008 -23.851 1.00 93.50 91 LYS A C 1
ATOM 756 O O . LYS A 1 91 ? 19.863 -8.363 -24.524 1.00 93.50 91 LYS A O 1
ATOM 761 N N . LEU A 1 92 ? 21.107 -6.725 -23.614 1.00 94.31 92 LEU A N 1
ATOM 762 C CA . LEU A 1 92 ? 20.266 -5.601 -24.046 1.00 94.31 92 LEU A CA 1
ATOM 763 C C . LEU A 1 92 ? 20.577 -5.174 -25.483 1.00 94.31 92 LEU A C 1
ATOM 765 O O . LEU A 1 92 ? 21.739 -4.953 -25.828 1.00 94.31 92 LEU A O 1
ATOM 769 N N . THR A 1 93 ? 19.534 -4.958 -26.288 1.00 94.44 93 THR A N 1
ATOM 770 C CA . THR A 1 93 ? 19.672 -4.191 -27.538 1.00 94.44 93 THR A CA 1
ATOM 771 C C . THR A 1 93 ? 19.951 -2.719 -27.233 1.00 94.44 93 THR A C 1
ATOM 773 O O . THR A 1 93 ? 19.783 -2.262 -26.099 1.00 94.44 93 THR A O 1
ATOM 776 N N . GLU A 1 94 ? 20.333 -1.937 -28.244 1.00 95.44 94 GLU A N 1
ATOM 777 C CA . GLU A 1 94 ? 20.514 -0.490 -28.080 1.00 95.44 94 GLU A CA 1
ATOM 778 C C . GLU A 1 94 ? 19.237 0.194 -27.562 1.00 95.44 94 GLU A C 1
ATOM 780 O O . GLU A 1 94 ? 19.289 0.980 -26.614 1.00 95.44 94 GLU A O 1
ATOM 785 N N . LYS A 1 95 ? 18.077 -0.172 -28.123 1.00 96.06 95 LYS A N 1
ATOM 786 C CA . LYS A 1 95 ? 16.760 0.331 -27.708 1.00 96.06 95 LYS A CA 1
ATOM 787 C C . LYS A 1 95 ? 16.484 0.017 -26.234 1.00 96.06 95 LYS A C 1
ATOM 789 O O . LYS A 1 95 ? 16.159 0.901 -25.449 1.00 96.06 95 LYS A O 1
ATOM 794 N N . GLU A 1 96 ? 16.678 -1.231 -25.818 1.00 95.44 96 GLU A N 1
ATOM 795 C CA . GLU A 1 96 ? 16.438 -1.642 -24.428 1.00 95.44 96 GLU A CA 1
ATOM 796 C C . GLU A 1 96 ? 17.421 -0.995 -23.449 1.00 95.44 96 GLU A C 1
ATOM 798 O O . GLU A 1 96 ? 17.038 -0.643 -22.334 1.00 95.44 96 GLU A O 1
ATOM 803 N N . ARG A 1 97 ? 18.672 -0.779 -23.873 1.00 95.88 97 ARG A N 1
ATOM 804 C CA . ARG A 1 97 ? 19.667 -0.051 -23.083 1.00 95.88 97 ARG A CA 1
ATOM 805 C C . ARG A 1 97 ? 19.241 1.398 -22.858 1.00 95.88 97 ARG A C 1
ATOM 807 O O . ARG A 1 97 ? 19.233 1.826 -21.709 1.00 95.88 97 ARG A O 1
ATOM 814 N N . LYS A 1 98 ? 18.829 2.123 -23.908 1.00 96.88 98 LYS A N 1
ATOM 815 C CA . LYS A 1 98 ? 18.306 3.502 -23.788 1.00 96.88 98 LYS A CA 1
ATOM 816 C C . LYS A 1 98 ? 17.119 3.563 -22.825 1.00 96.88 98 LYS A C 1
ATOM 818 O O . LYS A 1 98 ? 17.081 4.412 -21.936 1.00 96.88 98 LYS A O 1
ATOM 823 N N . TYR A 1 99 ? 16.194 2.612 -22.949 1.00 95.88 99 TYR A N 1
ATOM 824 C CA . TYR A 1 99 ? 15.048 2.497 -22.052 1.00 95.88 99 TYR A CA 1
ATOM 825 C C . TYR A 1 99 ? 15.468 2.293 -20.585 1.00 95.88 99 TYR A C 1
ATOM 827 O O . TYR A 1 99 ? 14.961 2.972 -19.692 1.00 95.88 99 TYR A O 1
ATOM 835 N N . PHE A 1 100 ? 16.428 1.404 -20.311 1.00 95.81 100 PHE A N 1
ATOM 836 C CA . PHE A 1 100 ? 16.878 1.132 -18.940 1.00 95.81 100 PHE A CA 1
ATOM 837 C C . PHE A 1 100 ? 17.716 2.273 -18.351 1.00 95.81 100 PHE A C 1
ATOM 839 O O . PHE A 1 100 ? 17.602 2.546 -17.156 1.00 95.81 100 PHE A O 1
ATOM 846 N N . GLU A 1 101 ? 18.496 2.984 -19.168 1.00 96.31 101 GLU A N 1
ATOM 847 C CA . GLU A 1 101 ? 19.215 4.188 -18.737 1.00 96.31 101 GLU A CA 1
ATOM 848 C C . GLU A 1 101 ? 18.251 5.298 -18.296 1.00 96.31 101 GLU A C 1
ATOM 850 O O . GLU A 1 101 ? 18.483 5.943 -17.271 1.00 96.31 101 GLU A O 1
ATOM 855 N N . LEU A 1 102 ? 17.108 5.471 -18.979 1.00 96.44 102 LEU A N 1
ATOM 856 C CA . LEU A 1 102 ? 16.067 6.388 -18.504 1.00 96.44 102 LEU A CA 1
ATOM 857 C C . LEU A 1 102 ? 15.533 5.959 -17.128 1.00 96.44 102 LEU A C 1
ATOM 859 O O . LEU A 1 102 ? 15.425 6.788 -16.222 1.00 96.44 102 LEU A O 1
ATOM 863 N N . TYR A 1 103 ? 15.244 4.670 -16.926 1.00 94.38 103 TYR A N 1
ATOM 864 C CA . TYR A 1 103 ? 14.830 4.169 -15.610 1.00 94.38 103 TYR A CA 1
ATOM 865 C C . TYR A 1 103 ? 15.886 4.436 -14.530 1.00 94.38 103 TYR A C 1
ATOM 867 O O . TYR A 1 103 ? 15.559 4.937 -13.450 1.00 94.38 103 TYR A O 1
ATOM 875 N N . LYS A 1 104 ? 17.158 4.146 -14.811 1.00 95.19 104 LYS A N 1
ATOM 876 C CA . LYS A 1 104 ? 18.266 4.445 -13.901 1.00 95.19 104 LYS A CA 1
ATOM 877 C C . LYS A 1 104 ? 18.301 5.935 -13.562 1.00 95.19 104 LYS A C 1
ATOM 879 O O . LYS A 1 104 ? 18.313 6.279 -12.379 1.00 95.19 104 LYS A O 1
ATOM 884 N N . LYS A 1 105 ? 18.230 6.823 -14.557 1.00 95.94 105 LYS A N 1
ATOM 885 C CA . LYS A 1 105 ? 18.205 8.282 -14.360 1.00 95.94 105 LYS A CA 1
ATOM 886 C C . LYS A 1 105 ? 17.054 8.720 -13.450 1.00 95.94 105 LYS A C 1
ATOM 888 O O . LYS A 1 105 ? 17.265 9.501 -12.526 1.00 95.94 105 LYS A O 1
ATOM 893 N N . LEU A 1 106 ? 15.848 8.200 -13.675 1.00 94.62 106 LEU A N 1
ATOM 894 C CA . LEU A 1 106 ? 14.658 8.616 -12.930 1.00 94.62 106 LEU A CA 1
ATOM 895 C C . LEU A 1 106 ? 14.626 8.078 -11.491 1.00 94.62 106 LEU A C 1
ATOM 897 O O . LEU A 1 106 ? 14.174 8.789 -10.593 1.00 94.62 106 LEU A O 1
ATOM 901 N N . TYR A 1 107 ? 15.093 6.848 -11.255 1.00 92.19 107 TYR A N 1
ATOM 902 C CA . TYR A 1 107 ? 14.842 6.122 -10.000 1.00 92.19 107 TYR A CA 1
ATOM 903 C C . TYR A 1 107 ? 16.084 5.859 -9.129 1.00 92.19 107 TYR A C 1
ATOM 905 O O . TYR A 1 107 ? 15.932 5.409 -7.991 1.00 92.19 107 TYR A O 1
ATOM 913 N N . SER A 1 108 ? 17.305 6.106 -9.614 1.00 92.38 108 SER A N 1
ATOM 914 C CA . SER A 1 108 ? 18.550 5.832 -8.865 1.00 92.38 108 SER A CA 1
ATOM 915 C C . SER A 1 108 ? 18.735 6.693 -7.617 1.00 92.38 108 SER A C 1
ATOM 917 O O . SER A 1 108 ? 19.264 6.211 -6.618 1.00 92.38 108 SER A O 1
ATOM 919 N N . GLN A 1 109 ? 18.252 7.935 -7.649 1.00 90.69 109 GLN A N 1
ATOM 920 C CA . GLN A 1 109 ? 18.405 8.900 -6.555 1.00 90.69 109 GLN A CA 1
ATOM 921 C C . GLN A 1 109 ? 17.414 8.700 -5.403 1.00 90.69 109 GLN A C 1
ATOM 923 O O . GLN A 1 109 ? 17.472 9.403 -4.392 1.00 90.69 109 GLN A O 1
ATOM 928 N N . ASP A 1 110 ? 16.438 7.810 -5.556 1.00 92.00 110 ASP A N 1
ATOM 929 C CA . ASP A 1 110 ? 15.499 7.545 -4.478 1.00 92.00 110 ASP A CA 1
ATOM 930 C C . ASP A 1 110 ? 16.208 6.770 -3.363 1.00 92.00 110 ASP A C 1
ATOM 932 O O . ASP A 1 110 ? 16.965 5.832 -3.609 1.00 92.00 110 ASP A O 1
ATOM 936 N N . THR A 1 111 ? 15.928 7.104 -2.112 1.00 90.44 111 THR A N 1
ATOM 937 C CA . THR A 1 111 ? 16.448 6.370 -0.956 1.00 90.44 111 THR A CA 1
ATOM 938 C C . THR A 1 111 ? 15.355 5.481 -0.374 1.00 90.44 111 THR A C 1
ATOM 940 O O . THR A 1 111 ? 14.215 5.447 -0.850 1.00 90.44 111 THR A O 1
ATOM 943 N N . ARG A 1 112 ? 15.677 4.747 0.695 1.00 87.00 112 ARG A N 1
ATOM 944 C CA . ARG A 1 112 ? 14.685 3.944 1.424 1.00 87.00 112 ARG A CA 1
ATOM 945 C C . ARG A 1 112 ? 13.558 4.784 2.036 1.00 87.00 112 ARG A C 1
ATOM 947 O O . ARG A 1 112 ? 12.4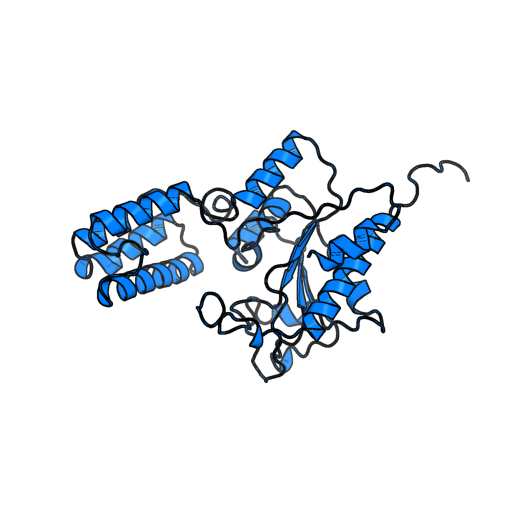77 4.243 2.246 1.00 87.00 112 ARG A O 1
ATOM 954 N N . THR A 1 113 ? 13.784 6.076 2.266 1.00 89.69 113 THR A N 1
ATOM 955 C CA . THR A 1 113 ? 12.837 6.996 2.915 1.00 89.69 113 THR A CA 1
ATOM 956 C C . THR A 1 113 ? 12.234 8.025 1.957 1.00 89.69 113 THR A C 1
ATOM 958 O O . THR A 1 113 ? 11.094 8.446 2.157 1.00 89.69 113 THR A O 1
ATOM 961 N N . THR A 1 114 ? 12.952 8.421 0.899 1.00 91.19 114 THR A N 1
ATOM 962 C CA . THR A 1 114 ? 12.519 9.514 0.006 1.00 91.19 114 THR A CA 1
ATOM 963 C C . THR A 1 114 ? 11.618 9.069 -1.141 1.00 91.19 114 THR A C 1
ATOM 965 O O . THR A 1 114 ? 11.030 9.916 -1.803 1.00 91.19 114 THR A O 1
ATOM 968 N N . TRP A 1 115 ? 11.463 7.763 -1.385 1.00 91.88 115 TRP A N 1
ATOM 969 C CA . TRP A 1 115 ? 10.625 7.272 -2.487 1.00 91.88 115 TRP A CA 1
ATOM 970 C C . TRP A 1 115 ? 9.130 7.610 -2.318 1.00 91.88 115 TRP A C 1
ATOM 972 O O . TRP A 1 115 ? 8.435 7.748 -3.328 1.00 91.88 115 TRP A O 1
ATOM 982 N N . LEU A 1 116 ? 8.641 7.775 -1.079 1.00 93.25 116 LEU A N 1
ATOM 983 C CA . LEU A 1 116 ? 7.259 8.176 -0.787 1.00 93.25 116 LEU A CA 1
ATOM 984 C C . LEU A 1 116 ? 7.054 9.642 -1.187 1.00 93.25 116 LEU A C 1
ATOM 986 O O . LEU A 1 116 ? 7.759 10.526 -0.692 1.00 93.25 116 LEU A O 1
ATOM 990 N N . GLY A 1 117 ? 6.105 9.899 -2.082 1.00 92.88 117 GLY A N 1
ATOM 991 C CA . GLY A 1 117 ? 5.836 11.225 -2.643 1.00 92.88 117 GLY A CA 1
ATOM 992 C C . GLY A 1 117 ? 6.773 11.633 -3.782 1.00 92.88 117 GLY A C 1
ATOM 993 O O . GLY A 1 117 ? 6.560 12.673 -4.396 1.00 92.88 117 GLY A O 1
ATOM 994 N N . LYS A 1 118 ? 7.783 10.810 -4.103 1.00 93.44 118 LYS A N 1
ATOM 995 C CA . LYS A 1 118 ? 8.720 11.042 -5.217 1.00 93.44 118 LYS A CA 1
ATOM 996 C C . LYS A 1 118 ? 8.524 10.046 -6.352 1.00 93.44 118 LYS A C 1
ATOM 998 O O . LYS A 1 118 ? 8.425 10.453 -7.504 1.00 93.44 118 LYS A O 1
ATOM 1003 N N . SER A 1 119 ? 8.446 8.757 -6.029 1.00 91.88 119 SER A N 1
ATOM 1004 C CA . SER A 1 119 ? 8.268 7.672 -7.004 1.00 91.88 119 SER A CA 1
ATOM 1005 C C . SER A 1 119 ? 6.919 6.991 -6.936 1.00 91.88 119 SER A C 1
ATOM 1007 O O . SER A 1 119 ? 6.455 6.489 -7.956 1.00 91.88 119 SER A O 1
ATOM 1009 N N . ALA A 1 120 ? 6.320 6.949 -5.751 1.00 92.94 120 ALA A N 1
ATOM 1010 C CA . ALA A 1 120 ? 4.998 6.392 -5.531 1.00 92.94 120 ALA A CA 1
ATOM 1011 C C . ALA A 1 120 ? 4.327 7.067 -4.328 1.00 92.94 120 ALA A C 1
ATOM 1013 O O . ALA A 1 120 ? 4.994 7.795 -3.588 1.00 92.94 120 ALA A O 1
ATOM 1014 N N . LEU A 1 121 ? 3.036 6.794 -4.120 1.00 94.62 121 LEU A N 1
ATOM 1015 C CA . LEU A 1 121 ? 2.220 7.381 -3.048 1.00 94.62 121 LEU A CA 1
ATOM 1016 C C . LEU A 1 121 ? 2.193 8.916 -3.144 1.00 94.62 121 LEU A C 1
ATOM 1018 O O . LEU A 1 121 ? 2.449 9.625 -2.166 1.00 94.62 121 LEU A O 1
ATOM 1022 N N . ILE A 1 122 ? 1.978 9.429 -4.360 1.00 95.31 122 ILE A N 1
ATOM 1023 C CA . ILE A 1 122 ? 2.039 10.867 -4.648 1.00 95.31 122 ILE A CA 1
ATOM 1024 C C . ILE A 1 122 ? 0.861 11.572 -3.982 1.00 95.31 122 ILE A C 1
ATOM 1026 O O . ILE A 1 122 ? 1.077 12.493 -3.199 1.00 95.31 122 ILE A O 1
ATOM 1030 N N . GLY A 1 123 ? -0.363 11.102 -4.209 1.00 95.00 123 GLY A N 1
ATOM 1031 C CA . GLY A 1 123 ? -1.591 11.696 -3.700 1.00 95.00 123 GLY A CA 1
ATOM 1032 C C . GLY A 1 123 ? -1.627 11.774 -2.177 1.00 95.00 123 GLY A C 1
ATOM 1033 O O . GLY A 1 123 ? -1.852 12.855 -1.630 1.00 95.00 123 GLY A O 1
ATOM 1034 N N . SER A 1 124 ? -1.323 10.676 -1.477 1.00 95.88 124 SER A N 1
ATOM 1035 C CA . SER A 1 124 ? -1.262 10.664 -0.008 1.00 95.88 124 SER A CA 1
ATOM 1036 C C . SER A 1 124 ? -0.149 11.552 0.537 1.00 95.88 124 SER A C 1
ATOM 1038 O O . SER A 1 124 ? -0.374 12.282 1.502 1.00 95.88 124 SER A O 1
ATOM 1040 N N . SER A 1 125 ? 1.019 11.589 -0.111 1.00 96.19 125 SER A N 1
ATOM 1041 C CA . SER A 1 125 ? 2.093 12.511 0.282 1.00 96.19 125 SER A CA 1
ATOM 1042 C C . SER A 1 125 ? 1.687 13.975 0.112 1.00 96.19 125 SER A C 1
ATOM 1044 O O . SER A 1 125 ? 1.849 14.758 1.046 1.00 96.19 125 SER A O 1
ATOM 1046 N N . ARG A 1 126 ? 1.089 14.344 -1.029 1.00 95.75 126 ARG A N 1
ATOM 1047 C CA . ARG A 1 126 ? 0.598 15.710 -1.275 1.00 95.75 126 ARG A CA 1
ATOM 1048 C C . ARG A 1 126 ? -0.513 16.101 -0.313 1.00 95.75 126 ARG A C 1
ATOM 1050 O O . ARG A 1 126 ? -0.557 17.239 0.150 1.00 95.75 126 ARG A O 1
ATOM 1057 N N . TRP A 1 127 ? -1.392 15.159 0.018 1.00 96.69 127 TRP A N 1
ATOM 1058 C CA . TRP A 1 127 ? -2.442 15.386 1.000 1.00 96.69 127 TRP A CA 1
ATOM 1059 C C . TRP A 1 127 ? -1.856 15.681 2.380 1.00 96.69 127 TRP A C 1
ATOM 1061 O O . TRP A 1 127 ? -2.265 16.652 3.012 1.00 96.69 127 TRP A O 1
ATOM 1071 N N . VAL A 1 128 ? -0.871 14.892 2.827 1.00 97.31 128 VAL A N 1
ATOM 1072 C CA . VAL A 1 128 ? -0.181 15.112 4.108 1.00 97.31 128 VAL A CA 1
ATOM 1073 C C . VAL A 1 128 ? 0.555 16.452 4.107 1.00 97.31 128 VAL A C 1
ATOM 1075 O O . VAL A 1 128 ? 0.387 17.224 5.044 1.00 97.31 128 VAL A O 1
ATOM 1078 N N . GLU A 1 129 ? 1.294 16.782 3.045 1.00 97.50 129 GLU A N 1
ATOM 1079 C CA . GLU A 1 129 ? 1.960 18.085 2.894 1.00 97.50 129 GLU A CA 1
ATOM 1080 C C . GLU A 1 129 ? 0.971 19.250 3.038 1.00 97.50 129 GLU A C 1
ATOM 1082 O O . GLU A 1 129 ? 1.220 20.191 3.793 1.00 97.50 129 GLU A O 1
ATOM 1087 N N . LYS A 1 130 ? -0.177 19.178 2.352 1.00 97.88 130 LYS A N 1
ATOM 1088 C CA . LYS A 1 130 ? -1.235 20.190 2.450 1.00 97.88 130 LYS A CA 1
ATOM 1089 C C . LYS A 1 130 ? -1.832 20.250 3.857 1.00 97.88 130 LYS A C 1
ATOM 1091 O O . LYS A 1 130 ? -2.004 21.337 4.396 1.00 97.88 130 LYS A O 1
ATOM 1096 N N . ALA A 1 131 ? -2.116 19.102 4.469 1.00 96.88 131 ALA A N 1
ATOM 1097 C CA . ALA A 1 131 ? -2.673 19.032 5.816 1.00 96.88 131 ALA A CA 1
ATOM 1098 C C . ALA A 1 131 ? -1.743 19.647 6.872 1.00 96.88 131 ALA A C 1
ATOM 1100 O O . ALA A 1 131 ? -2.233 20.322 7.774 1.00 96.88 131 ALA A O 1
ATOM 1101 N N . LEU A 1 132 ? -0.427 19.451 6.744 1.00 97.25 132 LEU A N 1
ATOM 1102 C CA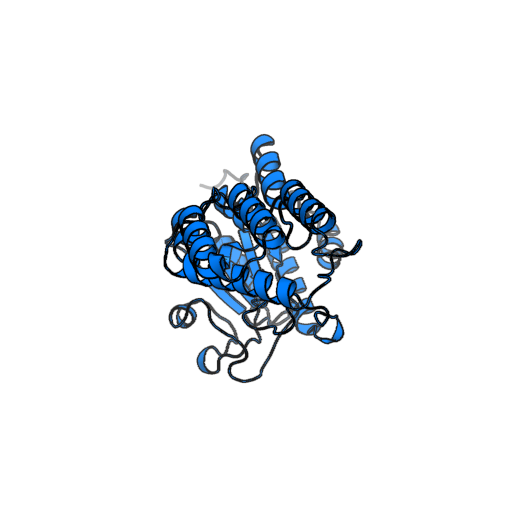 . LEU A 1 132 ? 0.571 20.064 7.623 1.00 97.25 132 LEU A CA 1
ATOM 1103 C C . LEU A 1 132 ? 0.647 21.583 7.428 1.00 97.25 132 LEU A C 1
ATOM 1105 O O . LEU A 1 132 ? 0.644 22.312 8.415 1.00 97.25 132 LEU A O 1
ATOM 1109 N N . LYS A 1 133 ? 0.647 22.068 6.177 1.00 98.06 133 LYS A N 1
ATOM 1110 C CA . LYS A 1 133 ? 0.608 23.513 5.874 1.00 98.06 133 LYS A CA 1
ATOM 1111 C C . LYS A 1 133 ? -0.637 24.190 6.448 1.00 98.06 133 LYS A C 1
ATOM 1113 O O . LYS A 1 133 ? -0.552 25.282 6.989 1.00 98.06 133 LYS A O 1
ATOM 1118 N N . GLU A 1 134 ? -1.778 23.513 6.362 1.00 97.25 134 GLU A N 1
ATOM 1119 C CA . GLU A 1 134 ? -3.054 23.963 6.930 1.00 97.25 134 GLU A CA 1
ATOM 1120 C C . GLU A 1 134 ? -3.186 23.667 8.436 1.00 97.25 134 GLU A C 1
ATOM 1122 O O . GLU A 1 134 ? -4.260 23.862 9.000 1.00 97.25 134 GLU A O 1
ATOM 1127 N N . GLN A 1 135 ? -2.132 23.151 9.082 1.00 96.50 135 GLN A N 1
ATOM 1128 C CA . GLN A 1 135 ? -2.082 22.839 10.515 1.00 96.50 135 GLN A CA 1
ATOM 1129 C C . GLN A 1 135 ? -3.266 21.977 10.994 1.00 96.50 135 GLN A C 1
ATOM 1131 O O . GLN A 1 135 ? -3.789 22.132 12.102 1.00 96.50 135 GLN A O 1
ATOM 1136 N N . LYS A 1 136 ? -3.718 21.036 10.153 1.00 94.81 136 LYS A N 1
ATOM 1137 C CA . LYS A 1 136 ? -4.834 20.149 10.493 1.00 94.81 136 LYS A CA 1
ATOM 1138 C C . LYS A 1 136 ? -4.453 19.247 11.667 1.00 94.81 136 LYS A C 1
ATOM 1140 O O . LYS A 1 136 ? -3.556 18.415 11.557 1.00 94.81 136 LYS A O 1
ATOM 1145 N N . LYS A 1 137 ? -5.220 19.321 12.758 1.00 93.31 137 LYS A N 1
ATOM 1146 C CA . LYS A 1 137 ? -5.135 18.363 13.871 1.00 93.31 137 LYS A CA 1
ATOM 1147 C C . LYS A 1 137 ? -5.783 17.036 13.464 1.00 93.31 137 LYS A C 1
ATOM 1149 O O . LYS A 1 137 ? -6.997 16.966 13.269 1.00 93.31 137 LYS A O 1
ATOM 1154 N N . ILE A 1 138 ? -4.977 15.984 13.322 1.00 95.12 138 ILE A N 1
ATOM 1155 C CA . ILE A 1 138 ? -5.425 14.652 12.890 1.00 95.12 138 ILE A CA 1
ATOM 1156 C C . ILE A 1 138 ? -5.257 13.667 14.046 1.00 95.12 138 ILE A C 1
ATOM 1158 O O . ILE A 1 138 ? -4.142 13.370 14.459 1.00 95.12 138 ILE A O 1
ATOM 1162 N N . LEU A 1 139 ? -6.376 13.138 14.549 1.00 94.19 139 LEU A N 1
ATOM 1163 C CA . LEU A 1 139 ? -6.384 12.176 15.661 1.00 94.19 139 LEU A CA 1
ATOM 1164 C C . LEU A 1 139 ? -5.903 10.780 15.250 1.00 94.19 139 LEU A C 1
ATOM 1166 O O . LEU A 1 139 ? -5.374 10.033 16.069 1.00 94.19 139 LEU A O 1
ATOM 1170 N N . GLY A 1 140 ? -6.136 10.402 13.994 1.00 96.00 140 GLY A N 1
ATOM 1171 C CA . GLY A 1 140 ? -5.751 9.098 13.484 1.00 96.00 140 GLY A CA 1
ATOM 1172 C C . GLY A 1 140 ? -6.260 8.830 12.074 1.00 96.00 140 GLY A C 1
ATOM 1173 O O . GLY A 1 140 ? -7.260 9.406 11.644 1.00 96.00 140 GLY A O 1
ATOM 1174 N N . VAL A 1 141 ? -5.585 7.921 11.374 1.00 97.81 141 VAL A N 1
ATOM 1175 C CA . VAL A 1 141 ? -5.943 7.472 10.023 1.00 97.81 141 VAL A CA 1
ATOM 1176 C C . VAL A 1 141 ? -6.130 5.959 10.005 1.00 97.81 141 VAL A C 1
ATOM 1178 O O . VAL A 1 141 ? -5.279 5.212 10.480 1.00 97.81 141 VAL A O 1
ATOM 1181 N N . ILE A 1 142 ? -7.240 5.491 9.436 1.00 97.81 142 ILE A N 1
ATOM 1182 C CA . ILE A 1 142 ? -7.473 4.067 9.169 1.00 97.81 142 ILE A CA 1
ATOM 1183 C C . ILE A 1 142 ? -7.329 3.860 7.662 1.00 97.81 142 ILE A C 1
ATOM 1185 O O . ILE A 1 142 ? -8.233 4.186 6.896 1.00 97.81 142 ILE A O 1
ATOM 1189 N N . ASN A 1 143 ? -6.177 3.347 7.245 1.00 97.31 143 ASN A N 1
ATOM 1190 C CA . ASN A 1 143 ? -5.863 3.048 5.855 1.00 97.31 143 ASN A CA 1
ATOM 1191 C C . ASN A 1 143 ? -6.345 1.636 5.495 1.00 97.31 143 ASN A C 1
ATOM 1193 O O . ASN A 1 143 ? -5.987 0.672 6.171 1.00 97.31 143 ASN A O 1
ATOM 1197 N N . LEU A 1 144 ? -7.143 1.513 4.436 1.00 96.19 144 LEU A N 1
ATOM 1198 C CA . LEU A 1 144 ? -7.622 0.231 3.915 1.00 96.19 144 LEU A CA 1
ATOM 1199 C C . LEU A 1 144 ? -6.792 -0.130 2.684 1.00 96.19 144 LEU A C 1
ATOM 1201 O O . LEU A 1 144 ? -6.896 0.541 1.664 1.00 96.19 144 LEU A O 1
ATOM 1205 N N . GLU A 1 145 ? -5.995 -1.186 2.767 1.00 93.62 145 GLU A N 1
ATOM 1206 C CA . GLU A 1 145 ? -5.151 -1.660 1.671 1.00 93.62 145 GLU A CA 1
ATOM 1207 C C . GLU A 1 145 ? -5.430 -3.138 1.488 1.00 93.62 145 GLU A C 1
ATOM 1209 O O . GLU A 1 145 ? -5.111 -3.878 2.398 1.00 93.62 145 GLU A O 1
ATOM 1214 N N . THR A 1 146 ? -6.056 -3.534 0.373 1.00 93.88 146 THR A N 1
ATOM 1215 C CA . THR A 1 146 ? -6.515 -4.915 0.097 1.00 93.88 146 THR A CA 1
ATOM 1216 C C . THR A 1 146 ? -7.206 -5.580 1.298 1.00 93.88 146 THR A C 1
ATOM 1218 O O . THR A 1 146 ? -6.585 -6.079 2.218 1.00 93.88 146 THR A O 1
ATOM 1221 N N . ILE A 1 147 ? -8.538 -5.584 1.353 1.00 96.00 147 ILE A N 1
ATOM 1222 C CA . ILE A 1 147 ? -9.276 -6.095 2.535 1.00 96.00 147 ILE A CA 1
ATOM 1223 C C . ILE A 1 147 ? -10.242 -7.228 2.192 1.00 96.00 147 ILE A C 1
ATOM 1225 O O . ILE A 1 147 ? -11.208 -7.463 2.917 1.00 96.00 147 ILE A O 1
ATOM 1229 N N . GLY A 1 148 ? -10.027 -7.865 1.046 1.00 96.00 148 GLY A N 1
ATOM 1230 C CA . GLY A 1 148 ? -11.047 -8.633 0.353 1.00 96.00 148 GLY A CA 1
ATOM 1231 C C . GLY A 1 148 ? -10.815 -10.131 0.304 1.00 96.00 148 GLY A C 1
ATOM 1232 O O . GLY A 1 148 ? -11.765 -10.856 0.049 1.00 96.00 148 GLY A O 1
ATOM 1233 N N . TYR A 1 149 ? -9.600 -10.616 0.558 1.00 97.19 149 TYR A N 1
ATOM 1234 C CA . TYR A 1 149 ? -9.268 -12.020 0.344 1.00 97.19 149 TYR A CA 1
ATOM 1235 C C . TYR A 1 149 ? -8.907 -12.766 1.634 1.00 97.19 149 TYR A C 1
ATOM 1237 O O . TYR A 1 149 ? -8.020 -12.379 2.405 1.00 97.19 149 TYR A O 1
ATOM 1245 N N . THR A 1 150 ? -9.538 -13.922 1.841 1.00 96.81 150 THR A N 1
ATOM 1246 C CA . THR A 1 150 ? -9.185 -14.854 2.916 1.00 96.81 150 THR A CA 1
ATOM 1247 C C . THR A 1 150 ? -8.882 -16.241 2.364 1.00 96.81 150 THR A C 1
ATOM 1249 O O . THR A 1 150 ? -9.331 -16.640 1.293 1.00 96.81 150 THR A O 1
ATOM 1252 N N . SER A 1 151 ? -8.082 -17.014 3.099 1.00 95.75 151 SER A N 1
ATOM 1253 C CA . SER A 1 151 ? -7.873 -18.422 2.774 1.00 95.75 151 SER A CA 1
ATOM 1254 C C . SER A 1 151 ? -7.624 -19.260 4.019 1.00 95.75 151 SER A C 1
ATOM 1256 O O . SER A 1 151 ? -6.625 -19.095 4.723 1.00 95.75 151 SER A O 1
ATOM 1258 N N . ALA A 1 152 ? -8.509 -20.227 4.264 1.00 94.50 152 ALA A N 1
ATOM 1259 C CA . ALA A 1 152 ? -8.393 -21.176 5.370 1.00 94.50 152 ALA A CA 1
ATOM 1260 C C . ALA A 1 152 ? -7.486 -22.386 5.062 1.00 94.50 152 ALA A C 1
ATOM 1262 O O . ALA A 1 152 ? -7.313 -23.249 5.937 1.00 94.50 152 ALA A O 1
ATOM 1263 N N . ARG A 1 153 ? -6.913 -22.465 3.849 1.00 95.12 153 ARG A N 1
ATOM 1264 C CA . ARG A 1 153 ? -5.953 -23.510 3.456 1.00 95.12 153 ARG A CA 1
ATOM 1265 C C . ARG A 1 153 ? -4.696 -23.419 4.327 1.00 95.12 153 ARG A C 1
ATOM 1267 O O . ARG A 1 153 ? -4.303 -22.335 4.755 1.00 95.12 153 ARG A O 1
ATOM 1274 N N . LYS A 1 154 ? -4.074 -24.563 4.631 1.00 93.62 154 LYS A N 1
ATOM 1275 C CA . LYS A 1 154 ? -2.781 -24.576 5.337 1.00 93.62 154 LYS A CA 1
ATOM 1276 C C . LYS A 1 154 ? -1.741 -23.842 4.481 1.00 93.62 154 LYS A C 1
ATOM 1278 O O . LYS A 1 154 ? -1.771 -23.967 3.262 1.00 93.62 154 LYS A O 1
ATOM 1283 N N . HIS A 1 155 ? -0.844 -23.097 5.122 1.00 91.69 155 HIS A N 1
ATOM 1284 C CA . HIS A 1 155 ? 0.245 -22.354 4.468 1.00 91.69 155 HIS A CA 1
ATOM 1285 C C . HIS A 1 155 ? -0.198 -21.301 3.433 1.00 91.69 155 HIS A C 1
ATOM 1287 O O . HIS A 1 155 ? 0.612 -20.856 2.624 1.00 91.69 155 HIS A O 1
ATOM 1293 N N . SER A 1 156 ? -1.462 -20.865 3.465 1.00 94.19 156 SER A N 1
ATOM 1294 C CA . SER A 1 156 ? -1.966 -19.807 2.582 1.00 94.19 156 SER A CA 1
ATOM 1295 C C . SER A 1 156 ? -1.415 -18.418 2.916 1.00 94.19 156 SER A C 1
ATOM 1297 O O . SER A 1 156 ? -1.428 -17.538 2.063 1.00 94.19 156 SER A O 1
ATOM 1299 N N . GLN A 1 157 ? -0.917 -18.211 4.137 1.00 93.38 157 GLN A N 1
ATOM 1300 C CA . GLN A 1 157 ? -0.255 -16.984 4.563 1.00 93.38 157 GLN A CA 1
ATOM 1301 C C . GLN A 1 157 ? 1.263 -17.153 4.547 1.00 93.38 157 GLN A C 1
ATOM 1303 O O . GLN A 1 157 ? 1.831 -17.874 5.371 1.00 93.38 157 GLN A O 1
ATOM 1308 N N . LYS A 1 158 ? 1.936 -16.389 3.689 1.00 88.62 158 LYS A N 1
ATOM 1309 C CA . LYS A 1 158 ? 3.383 -16.163 3.774 1.00 88.62 158 LYS A CA 1
ATOM 1310 C C . LYS A 1 158 ? 3.636 -15.069 4.814 1.00 88.62 158 LYS A C 1
ATOM 1312 O O . LYS A 1 158 ? 2.926 -14.066 4.830 1.00 88.62 158 LYS A O 1
ATOM 1317 N N . SER A 1 159 ? 4.611 -15.247 5.706 1.00 75.12 159 SER A N 1
ATOM 1318 C CA . SER A 1 159 ? 4.942 -14.215 6.699 1.00 75.12 159 SER A CA 1
ATOM 1319 C C . SER A 1 159 ? 6.183 -13.425 6.278 1.00 75.12 159 SER A C 1
ATOM 1321 O O . SER A 1 159 ? 7.256 -14.024 6.199 1.00 75.12 159 SER A O 1
ATOM 1323 N N . PRO A 1 160 ? 6.088 -12.096 6.077 1.00 62.91 160 PRO A N 1
ATOM 1324 C CA . PRO A 1 160 ? 7.269 -11.262 5.859 1.00 62.91 160 PRO A CA 1
ATOM 1325 C C . PRO A 1 160 ? 8.125 -11.091 7.122 1.00 62.91 160 PRO A C 1
ATOM 1327 O O . PRO A 1 160 ? 9.301 -10.768 7.018 1.00 62.91 160 PRO A O 1
ATOM 1330 N N . MET A 1 161 ? 7.555 -11.308 8.315 1.00 66.38 161 MET A N 1
ATOM 1331 C CA . MET A 1 161 ? 8.222 -11.087 9.609 1.00 66.38 161 MET A CA 1
ATOM 1332 C C . MET A 1 161 ? 8.665 -12.389 10.299 1.00 66.38 161 MET A C 1
ATOM 1334 O O . MET A 1 161 ? 9.118 -12.364 11.443 1.00 66.38 161 MET A O 1
ATOM 1338 N N . GLY A 1 162 ? 8.539 -13.535 9.620 1.00 71.94 162 GLY A N 1
ATOM 1339 C CA . GLY A 1 162 ? 9.018 -14.828 10.110 1.00 71.94 162 GLY A CA 1
ATOM 1340 C C . GLY A 1 162 ? 8.478 -15.190 11.499 1.00 71.94 162 GLY A C 1
ATOM 1341 O O . GLY A 1 162 ? 7.269 -15.171 11.739 1.00 71.94 162 GLY A O 1
ATOM 1342 N N . PHE A 1 163 ? 9.381 -15.531 12.424 1.00 65.44 163 PHE A N 1
ATOM 1343 C CA . PHE A 1 163 ? 9.036 -15.940 13.790 1.00 65.44 163 PHE A CA 1
ATOM 1344 C C . PHE A 1 163 ? 8.372 -14.825 14.617 1.00 65.44 163 PHE A C 1
ATOM 1346 O O . PHE A 1 163 ? 7.491 -15.127 15.426 1.00 65.44 163 PHE A O 1
ATOM 1353 N N . LEU A 1 164 ? 8.713 -13.550 14.375 1.00 72.69 164 LEU A N 1
ATOM 1354 C CA . LEU A 1 164 ? 8.185 -12.402 15.134 1.00 72.69 164 LEU A CA 1
ATOM 1355 C C . LEU A 1 164 ? 6.658 -12.315 15.074 1.00 72.69 164 LEU A C 1
ATOM 1357 O O . LEU A 1 164 ? 6.020 -11.853 16.017 1.00 72.69 164 LEU A O 1
ATOM 1361 N N . THR A 1 165 ? 6.052 -12.852 14.013 1.00 74.50 165 THR A N 1
ATOM 1362 C CA . THR A 1 165 ? 4.597 -12.927 13.857 1.00 74.50 165 THR A CA 1
ATOM 1363 C C . THR A 1 165 ? 3.899 -13.601 15.041 1.00 74.50 165 THR A C 1
ATOM 1365 O O . THR A 1 165 ? 2.755 -13.271 15.344 1.00 74.50 165 THR A O 1
ATOM 1368 N N . ARG A 1 166 ? 4.579 -14.519 15.744 1.00 75.19 166 ARG A N 1
ATOM 1369 C CA . ARG A 1 166 ? 4.027 -15.254 16.894 1.00 75.19 166 ARG A CA 1
ATOM 1370 C C . ARG A 1 166 ? 3.830 -14.389 18.142 1.00 75.19 166 ARG A C 1
ATOM 1372 O O . ARG A 1 166 ? 2.989 -14.751 18.966 1.00 75.19 166 ARG A O 1
ATOM 1379 N N . LEU A 1 167 ? 4.569 -13.284 18.255 1.00 82.88 167 LEU A N 1
ATOM 1380 C CA . LEU A 1 167 ? 4.559 -12.373 19.405 1.00 82.88 167 LEU A CA 1
ATOM 1381 C C . LEU A 1 167 ? 3.464 -11.304 19.308 1.00 82.88 167 LEU A C 1
ATOM 1383 O O . LEU A 1 167 ? 3.166 -10.623 20.284 1.00 82.88 167 LEU A O 1
ATOM 1387 N N . PHE A 1 168 ? 2.851 -11.150 18.135 1.00 88.25 168 PHE A N 1
ATOM 1388 C CA . PHE A 1 168 ? 1.874 -10.097 17.905 1.00 88.25 168 PHE A CA 1
ATOM 1389 C C . PHE A 1 168 ? 0.505 -10.399 18.536 1.00 88.25 168 PHE A C 1
ATOM 1391 O O . PHE A 1 168 ? 0.036 -11.546 18.472 1.00 88.25 168 PHE A O 1
ATOM 1398 N N . PRO A 1 169 ? -0.182 -9.375 19.093 1.00 92.94 169 PRO A N 1
ATOM 1399 C CA . PRO A 1 169 ? -1.563 -9.502 19.538 1.00 92.94 169 PRO A CA 1
ATOM 1400 C C . PRO A 1 169 ? -2.446 -10.041 18.418 1.00 92.94 169 PRO A C 1
ATOM 1402 O O . PRO A 1 169 ? -2.382 -9.580 17.276 1.00 92.94 169 PRO A O 1
ATOM 1405 N N . ARG A 1 170 ? -3.293 -11.014 18.743 1.00 94.62 170 ARG A N 1
ATOM 1406 C CA . ARG A 1 170 ? -4.115 -11.709 17.755 1.00 94.62 170 ARG A CA 1
ATOM 1407 C C . ARG A 1 170 ? -5.405 -12.234 18.348 1.00 94.62 170 ARG A C 1
ATOM 1409 O O . ARG A 1 170 ? -5.486 -12.511 19.541 1.00 94.62 170 ARG A O 1
ATOM 1416 N N . TYR A 1 171 ? -6.382 -12.440 17.480 1.00 96.69 171 TYR A N 1
ATOM 1417 C CA . TYR A 1 171 ? -7.664 -13.038 17.820 1.00 96.69 171 TYR A CA 1
ATOM 1418 C C . TYR A 1 171 ? -8.076 -14.012 16.723 1.00 96.69 171 TYR A C 1
ATOM 1420 O O . TYR A 1 171 ? -8.119 -13.639 15.556 1.00 96.69 171 TYR A O 1
ATOM 1428 N N . LYS A 1 172 ? -8.354 -15.267 17.101 1.00 95.00 172 LYS A N 1
ATOM 1429 C CA . LYS A 1 172 ? -8.787 -16.341 16.186 1.00 95.00 172 LYS A CA 1
ATOM 1430 C C . LYS A 1 172 ? -7.866 -16.570 14.972 1.00 95.00 172 LYS A C 1
ATOM 1432 O O . LYS A 1 172 ? -8.323 -16.974 13.908 1.00 95.00 172 LYS A O 1
ATOM 1437 N N . VAL A 1 173 ? -6.553 -16.382 15.146 1.00 92.50 173 VAL A N 1
ATOM 1438 C CA . VAL A 1 173 ? -5.544 -16.616 14.094 1.00 92.50 173 VAL A CA 1
ATOM 1439 C C . VAL A 1 173 ? -4.729 -17.873 14.365 1.00 92.50 173 VAL A C 1
ATOM 1441 O O . VAL A 1 173 ? -4.078 -17.999 15.407 1.00 92.50 173 VAL A O 1
ATOM 1444 N N . ASN A 1 174 ? -4.686 -18.773 13.381 1.00 88.25 174 ASN A N 1
ATOM 1445 C CA . ASN A 1 174 ? -3.849 -19.968 13.429 1.00 88.25 174 ASN A CA 1
ATOM 1446 C C . ASN A 1 174 ? -2.514 -19.751 12.698 1.00 88.25 174 ASN A C 1
ATOM 1448 O O . ASN A 1 174 ? -2.309 -20.223 11.579 1.00 88.25 174 ASN A O 1
ATOM 1452 N N . ILE A 1 175 ? -1.594 -19.050 13.368 1.00 83.44 175 ILE A N 1
ATOM 1453 C CA . ILE A 1 175 ? -0.248 -18.765 12.840 1.00 83.44 175 ILE A CA 1
ATOM 1454 C C . ILE A 1 175 ? 0.541 -20.059 12.606 1.00 83.44 175 ILE A C 1
ATOM 1456 O O . ILE A 1 175 ? 1.249 -20.166 11.610 1.00 83.44 175 ILE A O 1
ATOM 1460 N N . ARG A 1 176 ? 0.403 -21.063 13.488 1.00 84.06 176 ARG A N 1
ATOM 1461 C CA . ARG A 1 176 ? 1.136 -22.340 13.374 1.00 84.06 176 ARG A CA 1
ATOM 1462 C C . ARG A 1 176 ? 0.821 -23.068 12.065 1.00 84.06 176 ARG A C 1
ATOM 1464 O O . ARG A 1 176 ? 1.726 -23.607 11.447 1.00 84.06 176 ARG A O 1
ATOM 1471 N N . LYS A 1 177 ? -0.443 -23.048 11.627 1.00 87.19 177 LYS A N 1
ATOM 1472 C CA . LYS A 1 177 ? -0.876 -23.638 10.347 1.00 87.19 177 LYS A CA 1
ATOM 1473 C C . LYS A 1 177 ? -0.737 -22.679 9.154 1.00 87.19 177 LYS A C 1
ATOM 1475 O O . LYS A 1 177 ? -1.145 -23.042 8.053 1.00 87.19 177 LYS A O 1
ATOM 1480 N N . GLY A 1 178 ? -0.217 -21.466 9.363 1.00 89.00 178 GLY A N 1
ATOM 1481 C CA . GLY A 1 178 ? -0.031 -20.461 8.315 1.00 89.00 178 GLY A CA 1
ATOM 1482 C C . GLY A 1 178 ? -1.317 -20.117 7.561 1.00 89.00 178 GLY A C 1
ATOM 1483 O O . GLY A 1 178 ? -1.270 -19.975 6.345 1.00 89.00 178 GLY A O 1
ATOM 1484 N N . LYS A 1 179 ? -2.471 -20.057 8.243 1.00 93.75 179 LYS A N 1
ATOM 1485 C CA . LYS A 1 179 ? -3.756 -19.734 7.600 1.00 93.75 179 LYS A CA 1
ATOM 1486 C C . LYS A 1 179 ? -3.933 -18.222 7.464 1.00 93.75 179 LYS A C 1
ATOM 1488 O O . LYS A 1 179 ? -3.854 -17.510 8.461 1.00 93.75 179 LYS A O 1
ATOM 1493 N N . GLY A 1 180 ? -4.218 -17.753 6.254 1.00 93.88 180 GLY A N 1
ATOM 1494 C CA . GLY A 1 180 ? -4.496 -16.356 5.913 1.00 93.88 180 GLY A CA 1
ATOM 1495 C C . GLY A 1 180 ? -5.976 -15.992 6.008 1.00 93.88 180 GLY A C 1
ATOM 1496 O O . GLY A 1 180 ? -6.545 -15.481 5.053 1.00 93.88 180 GLY A O 1
ATOM 1497 N N . ASN A 1 181 ? -6.639 -16.296 7.121 1.00 95.81 181 ASN A N 1
ATOM 1498 C CA . ASN A 1 181 ? -8.064 -16.007 7.332 1.00 95.81 181 ASN A CA 1
ATOM 1499 C C . ASN A 1 181 ? -8.289 -14.919 8.394 1.00 95.81 181 ASN A C 1
ATOM 1501 O O . ASN A 1 181 ? -9.085 -15.088 9.315 1.00 95.81 181 ASN A O 1
ATOM 1505 N N . PHE A 1 182 ? -7.528 -13.828 8.298 1.00 96.56 182 PHE A N 1
ATOM 1506 C CA . PHE A 1 182 ? -7.519 -12.735 9.271 1.00 96.56 182 PHE A CA 1
ATOM 1507 C C . PHE A 1 182 ? -7.180 -11.392 8.618 1.00 96.56 182 PHE A C 1
ATOM 1509 O O . PHE A 1 182 ? -6.533 -11.361 7.569 1.00 96.56 182 PHE A O 1
ATOM 1516 N N . ILE A 1 183 ? -7.548 -10.284 9.264 1.00 97.88 183 ILE A N 1
ATOM 1517 C CA . ILE A 1 183 ? -7.054 -8.951 8.896 1.00 97.88 183 ILE A CA 1
ATOM 1518 C C . ILE A 1 183 ? -5.732 -8.671 9.617 1.00 97.88 183 ILE A C 1
ATOM 1520 O O . ILE A 1 183 ? -5.622 -8.842 10.835 1.00 97.88 183 ILE A O 1
ATOM 1524 N N . ALA A 1 184 ? -4.699 -8.278 8.882 1.00 96.12 184 ALA A N 1
ATOM 1525 C CA . ALA A 1 184 ? -3.481 -7.757 9.476 1.00 96.12 184 ALA A CA 1
ATOM 1526 C C . ALA A 1 184 ? -3.659 -6.264 9.773 1.00 96.12 184 ALA A C 1
ATOM 1528 O O . ALA A 1 184 ? -4.182 -5.516 8.952 1.00 96.12 184 ALA A O 1
ATOM 1529 N N . ILE A 1 185 ? -3.219 -5.845 10.955 1.00 97.31 185 ILE A N 1
ATOM 1530 C CA . ILE A 1 185 ? -3.194 -4.448 11.385 1.00 97.31 185 ILE A CA 1
ATOM 1531 C C . ILE A 1 185 ? -1.727 -4.083 11.561 1.00 97.31 185 ILE A C 1
ATOM 1533 O O . ILE A 1 185 ? -1.072 -4.656 12.433 1.00 97.31 185 ILE A O 1
ATOM 1537 N N . THR A 1 186 ? -1.199 -3.166 10.758 1.00 95.44 186 THR A N 1
ATOM 1538 C CA . THR A 1 186 ? 0.148 -2.623 10.976 1.00 95.44 186 THR A CA 1
ATOM 1539 C C . THR A 1 186 ? 0.055 -1.264 11.653 1.00 95.44 186 THR A C 1
ATOM 1541 O O . THR A 1 186 ? -0.814 -0.447 11.340 1.00 95.44 186 THR A O 1
ATOM 1544 N N . ALA A 1 187 ? 0.934 -1.042 12.626 1.00 95.62 187 ALA A N 1
ATOM 1545 C CA . ALA A 1 187 ? 0.965 0.177 13.420 1.00 95.62 187 ALA A CA 1
ATOM 1546 C C . ALA A 1 187 ? 2.406 0.503 13.813 1.00 95.62 187 ALA A C 1
ATOM 1548 O O . ALA A 1 187 ? 3.113 -0.365 14.337 1.00 95.62 187 ALA A O 1
ATOM 1549 N N . ASP A 1 188 ? 2.827 1.746 13.598 1.00 95.25 188 ASP A N 1
ATOM 1550 C CA . ASP A 1 188 ? 4.075 2.262 14.149 1.00 95.25 188 ASP A CA 1
ATOM 1551 C C . ASP A 1 188 ? 3.927 2.568 15.652 1.00 95.25 188 ASP A C 1
ATOM 1553 O O . ASP A 1 188 ? 2.885 2.328 16.279 1.00 95.25 188 ASP A O 1
ATOM 1557 N N . LYS A 1 189 ? 4.993 3.102 16.252 1.00 92.94 189 LYS A N 1
ATOM 1558 C CA . LYS A 1 189 ? 5.006 3.472 17.670 1.00 92.94 189 LYS A CA 1
ATOM 1559 C C . LYS A 1 189 ? 3.919 4.497 18.028 1.00 92.94 189 LYS A C 1
ATOM 1561 O O . LYS A 1 189 ? 3.265 4.333 19.059 1.00 92.94 189 LYS A O 1
ATOM 1566 N N . ASN A 1 190 ? 3.663 5.475 17.156 1.00 94.38 190 ASN A N 1
ATOM 1567 C CA . ASN A 1 190 ? 2.692 6.549 17.389 1.00 94.38 190 ASN A CA 1
ATOM 1568 C C . ASN A 1 190 ? 1.241 6.057 17.256 1.00 94.38 190 ASN A C 1
ATOM 1570 O O . ASN A 1 190 ? 0.316 6.634 17.822 1.00 94.38 190 ASN A O 1
ATOM 1574 N N . SER A 1 191 ? 1.033 4.939 16.561 1.00 96.94 191 SER A N 1
ATOM 1575 C CA . SER A 1 191 ? -0.294 4.399 16.247 1.00 96.94 191 SER A CA 1
ATOM 1576 C C . SER A 1 191 ? -0.767 3.312 17.216 1.00 96.94 191 SER A C 1
ATOM 1578 O O . SER A 1 191 ? -1.805 2.685 16.991 1.00 96.94 191 SER A O 1
ATOM 1580 N N . LYS A 1 192 ? -0.044 3.086 18.326 1.00 94.62 192 LYS A N 1
ATOM 1581 C CA . LYS A 1 192 ? -0.359 2.061 19.341 1.00 94.62 192 LYS A CA 1
ATOM 1582 C C . LYS A 1 192 ? -1.801 2.126 19.831 1.00 94.62 192 LYS A C 1
ATOM 1584 O O . LYS A 1 192 ? -2.499 1.110 19.850 1.00 94.62 192 LYS A O 1
ATOM 1589 N N . GLN A 1 193 ? -2.228 3.310 20.261 1.00 95.31 193 GLN A N 1
ATOM 1590 C CA . GLN A 1 193 ? -3.553 3.488 20.841 1.00 95.31 193 GLN A CA 1
ATOM 1591 C C . GLN A 1 193 ? -4.640 3.339 19.774 1.00 95.31 193 GLN A C 1
ATOM 1593 O O . GLN A 1 193 ? -5.634 2.661 20.014 1.00 95.31 193 GLN A O 1
ATOM 1598 N N . LEU A 1 194 ? -4.407 3.870 18.570 1.00 97.38 194 LEU A N 1
ATOM 1599 C CA . LEU A 1 194 ? -5.307 3.720 17.429 1.00 97.38 194 LEU A CA 1
ATOM 1600 C C . LEU A 1 194 ? -5.518 2.241 17.058 1.00 97.38 194 LEU A C 1
ATOM 1602 O O . LEU A 1 194 ? -6.656 1.785 16.930 1.00 97.38 194 LEU A O 1
ATOM 1606 N N . ALA A 1 195 ? -4.436 1.462 16.979 1.00 97.56 195 ALA A N 1
ATOM 1607 C CA . ALA A 1 195 ? -4.501 0.024 16.728 1.00 97.56 195 ALA A CA 1
ATOM 1608 C C . ALA A 1 195 ? -5.277 -0.716 17.826 1.00 97.56 195 ALA A C 1
ATOM 1610 O O . ALA A 1 195 ? -6.120 -1.561 17.524 1.00 97.56 195 ALA A O 1
ATOM 1611 N N . LYS A 1 196 ? -5.041 -0.363 19.099 1.00 96.69 196 LYS A N 1
ATOM 1612 C CA . LYS A 1 196 ? -5.770 -0.910 20.253 1.00 96.69 196 LYS A CA 1
ATOM 1613 C C . LYS A 1 196 ? -7.260 -0.615 20.189 1.00 96.69 196 LYS A C 1
ATOM 1615 O O . LYS A 1 196 ? -8.062 -1.526 20.404 1.00 96.69 196 LYS A O 1
ATOM 1620 N N . THR A 1 197 ? -7.635 0.618 19.862 1.00 97.31 197 THR A N 1
ATOM 1621 C CA . THR A 1 197 ? -9.033 1.004 19.663 1.00 97.31 197 THR A CA 1
ATOM 1622 C C . THR A 1 197 ? -9.678 0.168 18.564 1.00 97.31 197 THR A C 1
ATOM 1624 O O . THR A 1 197 ? -10.771 -0.354 18.783 1.00 97.31 197 THR A O 1
ATOM 1627 N N . PHE A 1 198 ? -8.989 -0.043 17.438 1.00 98.12 198 PHE A N 1
ATOM 1628 C CA . PHE A 1 198 ? -9.499 -0.844 16.325 1.00 98.12 198 PHE A CA 1
ATOM 1629 C C . PHE A 1 198 ? -9.644 -2.336 16.666 1.00 98.12 198 PHE A C 1
ATOM 1631 O O . PHE A 1 198 ? -10.735 -2.900 16.544 1.00 98.12 198 PHE A O 1
ATOM 1638 N N . TYR A 1 199 ? -8.582 -3.000 17.141 1.00 97.38 199 TYR A N 1
ATOM 1639 C CA . TYR A 1 199 ? -8.642 -4.450 17.363 1.00 97.38 199 TYR A CA 1
ATOM 1640 C C . TYR A 1 199 ? -9.572 -4.842 18.519 1.00 97.38 199 TYR A C 1
ATOM 1642 O O . TYR A 1 199 ? -10.078 -5.964 18.558 1.00 97.38 199 TYR A O 1
ATOM 1650 N N . ARG A 1 200 ? -9.853 -3.924 19.456 1.00 97.69 200 ARG A N 1
ATOM 1651 C CA . ARG A 1 200 ? -10.908 -4.115 20.464 1.00 97.69 200 ARG A CA 1
ATOM 1652 C C . ARG A 1 200 ? -12.281 -4.280 19.811 1.00 97.69 200 ARG A C 1
ATOM 1654 O O . ARG A 1 200 ? -13.038 -5.147 20.242 1.00 97.69 200 ARG A O 1
ATOM 1661 N N . GLN A 1 201 ? -12.575 -3.531 18.745 1.00 98.19 201 GLN A N 1
ATOM 1662 C CA . GLN A 1 201 ? -13.845 -3.665 18.021 1.00 98.19 201 GLN A CA 1
ATOM 1663 C C . GLN A 1 201 ? -13.949 -5.002 17.294 1.00 98.19 201 GLN A C 1
ATOM 1665 O O . GLN A 1 201 ? -15.013 -5.615 17.298 1.00 98.19 201 GLN A O 1
ATOM 1670 N N . CYS A 1 202 ? -12.835 -5.507 16.758 1.00 98.38 202 CYS A N 1
ATOM 1671 C CA . CYS A 1 202 ? -12.787 -6.811 16.092 1.00 98.38 202 CYS A CA 1
ATOM 1672 C C . CYS A 1 202 ? -13.285 -7.956 16.995 1.00 98.38 202 CYS A C 1
ATOM 1674 O O . CYS A 1 202 ? -13.878 -8.917 16.510 1.00 98.38 202 CYS A O 1
ATOM 1676 N N . ARG A 1 203 ? -13.078 -7.842 18.316 1.00 97.88 203 ARG A N 1
ATOM 1677 C CA . ARG A 1 203 ? -13.467 -8.850 19.318 1.00 97.88 203 ARG A CA 1
ATOM 1678 C C . ARG A 1 203 ? -14.938 -8.790 19.733 1.00 97.88 203 ARG A C 1
ATOM 1680 O O . ARG A 1 203 ? -15.377 -9.677 20.465 1.00 97.88 203 ARG A O 1
ATOM 1687 N N . ARG A 1 204 ? -15.701 -7.771 19.319 1.00 97.88 204 ARG A N 1
ATOM 1688 C CA . ARG A 1 204 ? -17.139 -7.689 19.624 1.00 97.88 204 ARG A CA 1
ATOM 1689 C C . ARG A 1 204 ? -17.847 -8.912 19.051 1.00 97.88 204 ARG A C 1
ATOM 1691 O O . ARG A 1 204 ? -17.603 -9.258 17.899 1.00 97.88 204 ARG A O 1
ATOM 1698 N N . LYS A 1 205 ? -18.748 -9.536 19.820 1.00 96.00 205 LYS A N 1
ATOM 1699 C CA . LYS A 1 205 ? -19.485 -10.742 19.387 1.00 96.00 205 LYS A CA 1
ATOM 1700 C C . LYS A 1 205 ? -20.212 -10.537 18.050 1.00 96.00 205 LYS A C 1
ATOM 1702 O O . LYS A 1 205 ? -20.224 -11.443 17.229 1.00 96.00 205 LYS A O 1
ATOM 1707 N N . THR A 1 206 ? -20.734 -9.332 17.818 1.00 96.88 206 THR A N 1
ATOM 1708 C CA . THR A 1 206 ? -21.441 -8.937 16.588 1.00 96.88 206 THR A CA 1
ATOM 1709 C C . THR A 1 206 ? -20.542 -8.767 15.360 1.00 96.88 206 THR A C 1
ATOM 1711 O O . THR A 1 206 ? -21.057 -8.740 14.249 1.00 96.88 206 THR A O 1
ATOM 1714 N N . ILE A 1 207 ? -19.221 -8.643 15.541 1.00 98.00 207 ILE A N 1
ATOM 1715 C CA . ILE A 1 207 ? -18.241 -8.440 14.460 1.00 98.00 207 ILE A CA 1
ATOM 1716 C C . ILE A 1 207 ? -17.377 -9.693 14.294 1.00 98.00 207 ILE A C 1
ATOM 1718 O O . ILE A 1 207 ? -17.288 -10.251 13.204 1.00 98.00 207 ILE A O 1
ATOM 1722 N N . ASN A 1 208 ? -16.763 -10.163 15.386 1.00 97.94 208 ASN A N 1
ATOM 1723 C CA . ASN A 1 208 ? -16.003 -11.410 15.450 1.00 97.94 208 ASN A CA 1
ATOM 1724 C C . ASN A 1 208 ? -14.985 -11.556 14.295 1.00 97.94 208 ASN A C 1
ATOM 1726 O O . ASN A 1 208 ? -14.924 -12.584 13.617 1.00 97.94 208 ASN A O 1
ATOM 1730 N N . LEU A 1 209 ? -14.196 -10.505 14.062 1.00 98.50 209 LEU A N 1
ATOM 1731 C CA . LEU A 1 209 ? -13.207 -10.426 12.987 1.00 98.50 209 LEU A CA 1
ATOM 1732 C C . LEU A 1 209 ? -11.857 -10.981 13.468 1.00 98.50 209 LEU A C 1
ATOM 1734 O O . LEU A 1 209 ? -11.254 -10.386 14.368 1.00 98.50 209 LEU A O 1
ATOM 1738 N N . PRO A 1 210 ? -11.341 -12.087 12.896 1.00 97.88 210 PRO A N 1
ATOM 1739 C CA . PRO A 1 210 ? -9.996 -12.547 13.209 1.00 97.88 210 PRO A CA 1
ATOM 1740 C C . PRO A 1 210 ? -8.958 -11.502 12.797 1.00 97.88 210 PRO A C 1
ATOM 1742 O O . PRO A 1 210 ? -9.011 -10.985 11.680 1.00 97.88 210 PRO A O 1
ATOM 1745 N N . TYR A 1 211 ? -7.998 -11.212 13.674 1.00 97.56 211 TYR A N 1
ATOM 1746 C CA . TYR A 1 211 ? -6.961 -10.218 13.398 1.00 97.56 211 TYR A CA 1
ATOM 1747 C C . TYR A 1 211 ? -5.587 -10.635 13.905 1.00 97.56 211 TYR A C 1
ATOM 1749 O O . TYR A 1 211 ? -5.460 -11.374 14.885 1.00 97.56 211 TYR A O 1
ATOM 1757 N N . LEU A 1 212 ? -4.560 -10.066 13.282 1.00 95.69 212 LEU A N 1
ATOM 1758 C CA . LEU A 1 212 ? -3.182 -10.080 13.753 1.00 95.69 212 LEU A CA 1
ATOM 1759 C C . LEU A 1 212 ? -2.627 -8.655 13.720 1.00 95.69 212 LEU A C 1
ATOM 1761 O O . LEU A 1 212 ? -2.602 -8.024 12.670 1.00 95.69 212 LEU A O 1
ATOM 1765 N N . CYS A 1 213 ? -2.184 -8.140 14.863 1.00 95.12 213 CYS A N 1
ATOM 1766 C CA . CYS A 1 213 ? -1.712 -6.766 15.000 1.00 95.12 213 CYS A CA 1
ATOM 1767 C C . CYS A 1 213 ? -0.181 -6.708 15.016 1.00 95.12 213 CYS A C 1
ATOM 1769 O O . CYS A 1 213 ? 0.443 -6.834 16.069 1.00 95.12 213 CYS A O 1
ATOM 1771 N N . ALA A 1 214 ? 0.424 -6.494 13.851 1.00 91.69 214 ALA A N 1
ATOM 1772 C CA . ALA A 1 214 ? 1.854 -6.273 13.694 1.00 91.69 214 ALA A CA 1
ATOM 1773 C C . ALA A 1 214 ? 2.236 -4.854 14.133 1.00 91.69 214 ALA A C 1
ATOM 1775 O O . ALA A 1 214 ? 2.342 -3.924 13.330 1.00 91.69 214 ALA A O 1
ATOM 1776 N N . GLN A 1 215 ? 2.420 -4.695 15.438 1.00 87.88 215 GLN A N 1
ATOM 1777 C CA . GLN A 1 215 ? 2.887 -3.448 16.012 1.00 87.88 215 GLN A CA 1
ATOM 1778 C C . GLN A 1 215 ? 4.416 -3.359 15.948 1.00 87.88 215 GLN A C 1
ATOM 1780 O O . GLN A 1 215 ? 5.107 -4.305 16.326 1.00 87.88 215 GLN A O 1
ATOM 1785 N N . ILE A 1 216 ? 4.940 -2.206 15.528 1.00 85.25 216 ILE A N 1
ATOM 1786 C CA . ILE A 1 216 ? 6.377 -1.943 15.377 1.00 85.25 216 ILE A CA 1
ATOM 1787 C C . ILE A 1 216 ? 6.791 -0.818 16.346 1.00 85.25 216 ILE A C 1
ATOM 1789 O O . ILE A 1 216 ? 7.023 0.315 15.925 1.00 85.25 216 ILE A O 1
ATOM 1793 N N . PRO A 1 217 ? 6.843 -1.078 17.666 1.00 75.06 217 PRO A N 1
ATOM 1794 C CA . PRO A 1 217 ? 6.887 -0.009 18.665 1.00 75.06 217 PRO A CA 1
ATOM 1795 C C . PRO A 1 217 ? 8.270 0.637 18.858 1.00 75.06 217 PRO A C 1
ATOM 1797 O O . PRO A 1 217 ? 8.344 1.706 19.451 1.00 75.06 217 PRO A O 1
ATOM 1800 N N . PHE A 1 218 ? 9.357 0.022 18.378 1.00 83.00 218 PHE A N 1
ATOM 1801 C CA . PHE A 1 218 ? 10.730 0.448 18.706 1.00 83.00 218 PHE A CA 1
ATOM 1802 C C . PHE A 1 218 ? 11.512 1.069 17.544 1.00 83.00 218 PHE A C 1
ATOM 1804 O O . PHE A 1 218 ? 12.656 1.474 17.723 1.00 83.00 218 PHE A O 1
ATOM 1811 N N . LEU A 1 219 ? 10.944 1.121 16.338 1.00 88.19 219 LEU A N 1
ATOM 1812 C CA . LEU A 1 219 ? 11.643 1.657 15.169 1.00 88.19 219 LEU A CA 1
ATOM 1813 C C . LEU A 1 219 ? 11.146 3.067 14.842 1.00 88.19 219 LEU A C 1
ATOM 1815 O O . LEU A 1 219 ? 9.946 3.334 14.890 1.00 88.19 219 LEU A O 1
ATOM 1819 N N . SER A 1 220 ? 12.073 3.960 14.479 1.00 93.38 220 SER A N 1
ATOM 1820 C CA . SER A 1 220 ? 11.732 5.204 13.781 1.00 93.38 220 SER A CA 1
ATOM 1821 C C . SER A 1 220 ? 11.246 4.903 12.361 1.00 93.38 220 SER A C 1
ATOM 1823 O O . SER A 1 220 ? 11.395 3.778 11.871 1.00 93.38 220 SER A O 1
ATOM 1825 N N . PHE A 1 221 ? 10.720 5.914 11.667 1.00 94.69 221 PHE A N 1
ATOM 1826 C CA . PHE A 1 221 ? 10.354 5.785 10.259 1.00 94.69 221 PHE A CA 1
ATOM 1827 C C . PHE A 1 221 ? 11.537 5.295 9.401 1.00 94.69 221 PHE A C 1
ATOM 1829 O O . PHE A 1 221 ? 11.386 4.369 8.607 1.00 94.69 221 PHE A O 1
ATOM 1836 N N . GLU A 1 222 ? 12.739 5.830 9.621 1.00 93.44 222 GLU A N 1
ATOM 1837 C CA . GLU A 1 222 ? 13.985 5.426 8.955 1.00 93.44 222 GLU A CA 1
ATOM 1838 C C . GLU A 1 222 ? 14.340 3.972 9.282 1.00 93.44 222 GLU A C 1
ATOM 1840 O O . GLU A 1 222 ? 14.727 3.200 8.400 1.00 93.44 222 GLU A O 1
ATOM 1845 N N . GLY A 1 223 ? 14.169 3.573 10.546 1.00 92.56 223 GLY A N 1
ATOM 1846 C CA . GLY A 1 223 ? 14.369 2.198 10.995 1.00 92.56 223 GLY A CA 1
ATOM 1847 C C . GLY A 1 223 ? 13.425 1.217 10.296 1.00 92.56 223 GLY A C 1
ATOM 1848 O O . GLY A 1 223 ? 13.869 0.164 9.827 1.00 92.56 223 GLY A O 1
ATOM 1849 N N . ILE A 1 224 ? 12.145 1.581 10.165 1.00 92.00 224 ILE A N 1
ATOM 1850 C CA . ILE A 1 224 ? 11.140 0.812 9.419 1.00 92.00 224 ILE A CA 1
ATOM 1851 C C . ILE A 1 224 ? 11.514 0.762 7.935 1.00 92.00 224 ILE A C 1
ATOM 1853 O O . ILE A 1 224 ? 11.576 -0.321 7.355 1.00 92.00 224 ILE A O 1
ATOM 1857 N N . ALA A 1 225 ? 11.842 1.899 7.326 1.00 91.56 225 ALA A N 1
ATOM 1858 C CA . ALA A 1 225 ? 12.247 1.983 5.927 1.00 91.56 225 ALA A CA 1
ATOM 1859 C C . ALA A 1 225 ? 13.475 1.111 5.615 1.00 91.56 225 ALA A C 1
ATOM 1861 O O . ALA A 1 225 ? 13.560 0.523 4.534 1.00 91.56 225 ALA A O 1
ATOM 1862 N N . LYS A 1 226 ? 14.410 0.989 6.568 1.00 87.81 226 LYS A N 1
ATOM 1863 C CA . LYS A 1 226 ? 15.608 0.147 6.457 1.00 87.81 226 LYS A CA 1
ATOM 1864 C C . LYS A 1 226 ? 15.316 -1.344 6.633 1.00 87.81 226 LYS A C 1
ATOM 1866 O O . LYS A 1 226 ? 15.846 -2.142 5.866 1.00 87.81 226 LYS A O 1
ATOM 1871 N N . ARG A 1 227 ? 14.517 -1.724 7.636 1.00 85.62 227 ARG A N 1
ATOM 1872 C CA . ARG A 1 227 ? 14.380 -3.127 8.087 1.00 85.62 227 ARG A CA 1
ATOM 1873 C C . ARG A 1 227 ? 13.095 -3.820 7.635 1.00 85.62 227 ARG A C 1
ATOM 1875 O O . ARG A 1 227 ? 13.062 -5.040 7.562 1.00 85.62 227 ARG A O 1
ATOM 1882 N N . ALA A 1 228 ? 12.047 -3.059 7.345 1.00 86.19 228 ALA A N 1
ATOM 1883 C CA . ALA A 1 228 ? 10.702 -3.568 7.094 1.00 86.19 228 ALA A CA 1
ATOM 1884 C C . ALA A 1 228 ? 9.987 -2.765 5.996 1.00 86.19 228 ALA A C 1
ATOM 1886 O O . ALA A 1 228 ? 8.806 -2.462 6.108 1.00 86.19 228 ALA A O 1
ATOM 1887 N N . ARG A 1 229 ? 10.687 -2.420 4.907 1.00 86.38 229 ARG A N 1
ATOM 1888 C CA . ARG A 1 229 ? 10.145 -1.576 3.825 1.00 86.38 229 ARG A CA 1
ATOM 1889 C C . ARG A 1 229 ? 8.785 -2.040 3.286 1.00 86.38 229 ARG A C 1
ATOM 1891 O O . ARG A 1 229 ? 7.985 -1.193 2.902 1.00 86.38 229 ARG A O 1
ATOM 1898 N N . ASP A 1 230 ? 8.519 -3.348 3.267 1.00 87.00 230 ASP A N 1
ATOM 1899 C CA . ASP A 1 230 ? 7.233 -3.896 2.818 1.00 87.00 230 ASP A CA 1
ATOM 1900 C C . ASP A 1 230 ? 6.038 -3.345 3.608 1.00 87.00 230 ASP A C 1
ATOM 1902 O O . ASP A 1 230 ? 4.957 -3.220 3.040 1.00 87.00 230 ASP A O 1
ATOM 1906 N N . VAL A 1 231 ? 6.225 -2.944 4.874 1.00 89.69 231 VAL A N 1
ATOM 1907 C CA . VAL A 1 231 ? 5.136 -2.343 5.650 1.00 89.69 231 VAL A CA 1
ATOM 1908 C C . VAL A 1 231 ? 4.803 -0.924 5.204 1.00 89.69 231 VAL A C 1
ATOM 1910 O O . VAL A 1 231 ? 3.716 -0.485 5.508 1.00 89.69 231 VAL A O 1
ATOM 1913 N N . LEU A 1 232 ? 5.665 -0.226 4.453 1.00 93.25 232 LEU A N 1
ATOM 1914 C CA . LEU A 1 232 ? 5.446 1.162 4.007 1.00 93.25 232 LEU A CA 1
ATOM 1915 C C . LEU A 1 232 ? 4.790 1.269 2.619 1.00 93.25 232 LEU A C 1
ATOM 1917 O O . LEU A 1 232 ? 4.761 2.349 2.037 1.00 93.25 232 LEU A O 1
ATOM 1921 N N . ARG A 1 233 ? 4.306 0.162 2.045 1.00 91.19 233 ARG A N 1
ATOM 1922 C CA . ARG A 1 233 ? 3.864 0.072 0.638 1.00 91.19 233 ARG A CA 1
ATOM 1923 C C . ARG A 1 233 ? 2.467 0.643 0.352 1.00 91.19 233 ARG A C 1
ATOM 1925 O O . ARG A 1 233 ? 1.922 0.378 -0.711 1.00 91.19 233 ARG A O 1
ATOM 1932 N N . SER A 1 234 ? 1.893 1.417 1.269 1.00 94.75 234 SER A N 1
ATOM 1933 C CA . SER A 1 234 ? 0.540 1.961 1.131 1.00 94.75 234 SER A CA 1
ATOM 1934 C C . SER A 1 234 ? 0.416 3.348 1.757 1.00 94.75 234 SER A C 1
ATOM 1936 O O . SER A 1 234 ? 1.340 3.826 2.417 1.00 94.75 234 SER A O 1
ATOM 1938 N N . ASP A 1 235 ? -0.740 3.982 1.581 1.00 96.25 235 ASP A N 1
ATOM 1939 C CA . ASP A 1 235 ? -0.983 5.400 1.845 1.00 96.25 235 ASP A CA 1
ATOM 1940 C C . ASP A 1 235 ? -0.860 5.825 3.306 1.00 96.25 235 ASP A C 1
ATOM 1942 O O . ASP A 1 235 ? -0.787 7.015 3.575 1.00 96.25 235 ASP A O 1
ATOM 1946 N N . HIS A 1 236 ? -0.770 4.896 4.258 1.00 96.25 236 HIS A N 1
ATOM 1947 C CA . HIS A 1 236 ? -0.409 5.211 5.644 1.00 96.25 236 HIS A CA 1
ATOM 1948 C C . HIS A 1 236 ? 1.061 5.655 5.805 1.00 96.25 236 HIS A C 1
ATOM 1950 O O . HIS A 1 236 ? 1.388 6.360 6.759 1.00 96.25 236 HIS A O 1
ATOM 1956 N N . GLY A 1 237 ? 1.953 5.268 4.886 1.00 96.06 237 GLY A N 1
ATOM 1957 C CA . GLY A 1 237 ? 3.390 5.546 4.962 1.00 96.06 237 GLY A CA 1
ATOM 1958 C C . GLY A 1 237 ? 3.733 7.040 5.075 1.00 96.06 237 GLY A C 1
ATOM 1959 O O . GLY A 1 237 ? 4.494 7.407 5.974 1.00 96.06 237 GLY A O 1
ATOM 1960 N N . PRO A 1 238 ? 3.168 7.929 4.230 1.00 96.81 238 PRO A N 1
ATOM 1961 C CA . PRO A 1 238 ? 3.371 9.372 4.355 1.00 96.81 238 PRO A CA 1
ATOM 1962 C C . PRO A 1 238 ? 2.894 9.954 5.694 1.00 96.81 238 PRO A C 1
ATOM 1964 O O . PRO A 1 238 ? 3.541 10.860 6.214 1.00 96.81 238 PRO A O 1
ATOM 1967 N N . PHE A 1 239 ? 1.825 9.412 6.289 1.00 97.38 239 PHE A N 1
ATOM 1968 C CA . PHE A 1 239 ? 1.348 9.837 7.613 1.00 97.38 239 PHE A CA 1
ATOM 1969 C C . PHE A 1 239 ? 2.345 9.461 8.708 1.00 97.38 239 PHE A C 1
ATOM 1971 O O . PHE A 1 239 ? 2.702 10.315 9.515 1.00 97.38 239 PHE A O 1
ATOM 1978 N N . TRP A 1 240 ? 2.871 8.232 8.686 1.00 97.25 240 TRP A N 1
ATOM 1979 C CA . TRP A 1 240 ? 3.926 7.818 9.617 1.00 97.25 240 TRP A CA 1
ATOM 1980 C C . TRP A 1 240 ? 5.179 8.681 9.490 1.00 97.25 240 TRP A C 1
ATOM 1982 O O . TRP A 1 240 ? 5.748 9.073 10.506 1.00 97.25 240 TRP A O 1
ATOM 1992 N N . ARG A 1 241 ? 5.585 9.032 8.260 1.00 96.75 241 ARG A N 1
ATOM 1993 C CA . ARG A 1 241 ? 6.723 9.939 8.029 1.00 96.75 241 ARG A CA 1
ATOM 1994 C C . ARG A 1 241 ? 6.504 11.312 8.667 1.00 96.75 241 ARG A C 1
ATOM 1996 O O . ARG A 1 241 ? 7.450 11.900 9.171 1.00 96.75 241 ARG A O 1
ATOM 2003 N N . ALA A 1 242 ? 5.267 11.801 8.660 1.00 96.62 242 ALA A N 1
ATOM 2004 C CA . ALA A 1 242 ? 4.872 13.061 9.285 1.00 96.62 242 ALA A CA 1
ATOM 2005 C C . ALA A 1 242 ? 4.563 12.946 10.792 1.00 96.62 242 ALA A C 1
ATOM 2007 O O . ALA A 1 242 ? 4.125 13.920 11.396 1.00 96.62 242 ALA A O 1
ATOM 2008 N N . GLY A 1 243 ? 4.738 11.769 11.406 1.00 95.62 243 GLY A N 1
ATOM 2009 C CA . GLY A 1 243 ? 4.404 11.539 12.815 1.00 95.62 243 GLY A CA 1
ATOM 2010 C C . GLY A 1 243 ? 2.900 11.480 13.116 1.00 95.62 243 GLY A C 1
ATOM 2011 O O . GLY A 1 243 ? 2.516 11.460 14.283 1.00 95.62 243 GLY A O 1
ATOM 2012 N N . ILE A 1 244 ? 2.044 11.423 12.093 1.00 97.31 244 ILE A N 1
ATOM 2013 C CA . ILE A 1 244 ? 0.588 11.345 12.244 1.00 97.31 244 ILE A CA 1
ATOM 2014 C C . ILE A 1 244 ? 0.187 9.883 12.520 1.00 97.31 244 ILE A C 1
ATOM 2016 O O . ILE A 1 244 ? 0.544 9.005 11.725 1.00 97.31 244 ILE A O 1
ATOM 2020 N N . PRO A 1 245 ? -0.586 9.592 13.589 1.00 97.25 245 PRO A N 1
ATOM 2021 C CA . PRO A 1 245 ? -1.048 8.236 13.872 1.00 97.25 245 PRO A CA 1
ATOM 2022 C C . PRO A 1 245 ? -1.857 7.650 12.708 1.00 97.25 245 PRO A C 1
ATOM 2024 O O . PRO A 1 245 ? -2.860 8.218 12.274 1.00 97.25 245 PRO A O 1
ATOM 2027 N N . ALA A 1 246 ? -1.453 6.483 12.217 1.00 97.94 246 ALA A N 1
ATOM 2028 C CA . ALA A 1 246 ? -2.134 5.761 11.153 1.00 97.94 246 ALA A CA 1
ATOM 2029 C C . ALA A 1 246 ? -2.018 4.243 11.344 1.00 97.94 246 ALA A C 1
ATOM 2031 O O . ALA A 1 246 ? -0.973 3.723 11.723 1.00 97.94 246 ALA A O 1
ATOM 2032 N N . ILE A 1 247 ? -3.075 3.503 11.036 1.00 98.19 247 ILE A N 1
ATOM 2033 C CA . ILE A 1 247 ? -3.019 2.042 10.935 1.00 98.19 247 ILE A CA 1
ATOM 2034 C C . ILE A 1 247 ? -3.327 1.622 9.508 1.00 98.19 247 ILE A C 1
ATOM 2036 O O . ILE A 1 247 ? -4.200 2.212 8.876 1.00 98.19 247 ILE A O 1
ATOM 2040 N N . MET A 1 248 ? -2.646 0.592 9.011 1.00 97.44 248 MET A N 1
ATOM 2041 C CA . MET A 1 248 ? -3.045 -0.081 7.776 1.00 97.44 248 MET A CA 1
ATOM 2042 C C . MET A 1 248 ? -3.728 -1.397 8.106 1.00 97.44 248 MET A C 1
ATOM 2044 O O . MET A 1 248 ? -3.201 -2.223 8.853 1.00 97.44 248 MET A O 1
ATOM 2048 N N . LEU A 1 249 ? -4.912 -1.567 7.533 1.00 97.94 249 LEU A N 1
ATOM 2049 C CA . LEU A 1 249 ? -5.686 -2.793 7.547 1.00 97.94 249 LEU A CA 1
ATOM 2050 C C . LEU A 1 249 ? -5.483 -3.483 6.208 1.00 97.94 249 LEU A C 1
ATOM 2052 O O . LEU A 1 249 ? -5.783 -2.882 5.179 1.00 97.94 249 LEU A O 1
ATOM 2056 N N . THR A 1 250 ? -4.981 -4.716 6.243 1.00 96.75 250 THR A N 1
ATOM 2057 C CA . THR A 1 250 ? -4.649 -5.463 5.030 1.00 96.75 250 THR A CA 1
ATOM 2058 C C . THR A 1 250 ? -4.896 -6.957 5.159 1.00 96.75 250 THR A C 1
ATOM 2060 O O . THR A 1 250 ? -4.651 -7.578 6.196 1.00 96.75 250 THR A O 1
ATOM 2063 N N . ASP A 1 251 ? -5.375 -7.560 4.083 1.00 96.06 251 ASP A N 1
ATOM 2064 C CA . ASP A 1 251 ? -5.433 -8.995 3.858 1.00 96.06 251 ASP A CA 1
ATOM 2065 C C . ASP A 1 251 ? -4.064 -9.565 3.450 1.00 96.06 251 ASP A C 1
ATOM 2067 O O . ASP A 1 251 ? -3.927 -10.758 3.186 1.00 96.06 251 ASP A O 1
ATOM 2071 N N . THR A 1 252 ? -3.022 -8.735 3.518 1.00 94.06 252 THR A N 1
ATOM 2072 C CA . THR A 1 252 ? -1.611 -9.008 3.243 1.00 94.06 252 THR A CA 1
ATOM 2073 C C . THR A 1 252 ? -1.263 -9.175 1.766 1.00 94.06 252 THR A C 1
ATOM 2075 O O . THR A 1 252 ? -0.144 -9.603 1.470 1.00 94.06 252 THR A O 1
ATOM 2078 N N . ALA A 1 253 ? -2.162 -8.812 0.846 1.00 93.56 253 ALA A N 1
ATOM 2079 C CA . ALA A 1 253 ? -1.877 -8.676 -0.579 1.00 93.56 253 ALA A CA 1
ATOM 2080 C C . ALA A 1 253 ? -1.082 -9.878 -1.132 1.00 93.56 253 ALA A C 1
ATOM 2082 O O . ALA A 1 253 ? -1.433 -11.037 -0.903 1.00 93.56 253 ALA A O 1
ATOM 2083 N N . ASN A 1 254 ? 0.059 -9.630 -1.784 1.00 91.62 254 ASN A N 1
ATOM 2084 C CA . ASN A 1 254 ? 0.924 -10.645 -2.393 1.00 91.62 254 ASN A CA 1
ATOM 2085 C C . ASN A 1 254 ? 1.485 -11.718 -1.426 1.00 91.62 254 ASN A C 1
ATOM 2087 O O . ASN A 1 254 ? 2.140 -12.664 -1.874 1.00 91.62 254 ASN A O 1
ATOM 2091 N N . PHE A 1 255 ? 1.300 -11.583 -0.109 1.00 92.19 255 PHE A N 1
ATOM 2092 C CA . PHE A 1 255 ? 1.663 -12.616 0.867 1.00 92.19 255 PHE A CA 1
ATOM 2093 C C . PHE A 1 255 ? 0.578 -13.685 1.055 1.00 92.19 255 PHE A C 1
ATOM 2095 O O . PHE A 1 255 ? 0.872 -14.743 1.616 1.00 92.19 255 PHE A O 1
ATOM 2102 N N . ARG A 1 256 ? -0.641 -13.438 0.572 1.00 94.25 256 ARG A N 1
ATOM 2103 C CA . ARG A 1 256 ? -1.786 -14.353 0.674 1.00 94.25 256 ARG A CA 1
ATOM 2104 C C . ARG A 1 256 ? -2.518 -14.535 -0.652 1.00 94.25 256 ARG A C 1
ATOM 2106 O O . ARG A 1 256 ? -2.918 -15.649 -0.981 1.00 94.25 256 ARG A O 1
ATOM 2113 N N . TYR A 1 257 ? -2.701 -13.448 -1.389 1.00 95.12 257 TYR A N 1
ATOM 2114 C CA . TYR A 1 257 ? -3.518 -13.373 -2.587 1.00 95.12 257 TYR A CA 1
ATOM 2115 C C . TYR A 1 257 ? -2.666 -13.569 -3.853 1.00 95.12 257 TYR A C 1
ATOM 2117 O O . TYR A 1 257 ? -1.821 -12.725 -4.165 1.00 95.12 257 TYR A O 1
ATOM 2125 N N . PRO A 1 258 ? -2.841 -14.686 -4.587 1.00 93.56 258 PRO A N 1
ATOM 2126 C CA . PRO A 1 258 ? -1.991 -15.018 -5.731 1.00 93.56 258 PRO A CA 1
ATOM 2127 C C . PRO A 1 258 ? -2.300 -14.196 -6.990 1.00 93.56 258 PRO A C 1
ATOM 2129 O O . PRO A 1 258 ? -1.459 -14.143 -7.882 1.00 93.56 258 PRO A O 1
ATOM 2132 N N . TYR A 1 259 ? -3.476 -13.565 -7.068 1.00 94.75 259 TYR A N 1
ATOM 2133 C CA . TYR A 1 259 ? -3.916 -12.807 -8.246 1.00 94.75 259 TYR A CA 1
ATOM 2134 C C . TYR A 1 259 ? -3.586 -11.311 -8.170 1.00 94.75 259 TYR A C 1
ATOM 2136 O O . TYR A 1 259 ? -3.881 -10.577 -9.110 1.00 94.75 259 TYR A O 1
ATOM 2144 N N . TYR A 1 260 ? -2.942 -10.867 -7.086 1.00 91.19 260 TYR A N 1
ATOM 2145 C CA . TYR A 1 260 ? -2.507 -9.485 -6.894 1.00 91.19 260 TYR A CA 1
ATOM 2146 C C . TYR A 1 260 ? -1.674 -8.993 -8.093 1.00 91.19 260 TYR A C 1
ATOM 2148 O O . TYR A 1 260 ? -0.735 -9.673 -8.511 1.00 91.19 260 TYR A O 1
ATOM 2156 N N . HIS A 1 261 ? -2.015 -7.820 -8.640 1.00 89.94 261 HIS A N 1
ATOM 2157 C CA . HIS A 1 261 ? -1.395 -7.222 -9.846 1.00 89.94 261 HIS A CA 1
ATOM 2158 C C . HIS A 1 261 ? -1.529 -8.050 -11.123 1.00 89.94 261 HIS A C 1
ATOM 2160 O O . HIS A 1 261 ? -0.686 -7.986 -12.021 1.00 89.94 261 HIS A O 1
ATOM 2166 N N . THR A 1 262 ? -2.595 -8.834 -11.233 1.00 90.06 262 THR A N 1
ATOM 2167 C CA . THR A 1 262 ? -2.901 -9.577 -12.454 1.00 90.06 262 THR A CA 1
ATOM 2168 C C . THR A 1 262 ? -4.291 -9.222 -12.955 1.00 90.06 262 THR A C 1
ATOM 2170 O O . THR A 1 262 ? -5.135 -8.748 -12.203 1.00 90.06 262 THR A O 1
ATOM 2173 N N . ARG A 1 263 ? -4.569 -9.515 -14.228 1.00 90.69 263 ARG A N 1
ATOM 2174 C CA . ARG A 1 263 ? -5.929 -9.396 -14.780 1.00 90.69 263 ARG A CA 1
ATOM 2175 C C . ARG A 1 263 ? -6.933 -10.354 -14.132 1.00 90.69 263 ARG A C 1
ATOM 2177 O O . ARG A 1 263 ? -8.126 -10.180 -14.318 1.00 90.69 263 ARG A O 1
ATOM 2184 N N . ALA A 1 264 ? -6.453 -11.358 -13.398 1.00 95.50 264 ALA A N 1
ATOM 2185 C CA . ALA A 1 264 ? -7.303 -12.256 -12.632 1.00 95.50 264 ALA A CA 1
ATOM 2186 C C . ALA A 1 264 ? -7.726 -11.654 -11.281 1.00 95.50 264 ALA A C 1
ATOM 2188 O O . ALA A 1 264 ? -8.481 -12.303 -10.561 1.00 95.50 264 ALA A O 1
ATOM 2189 N N . ASP A 1 265 ? -7.278 -10.444 -10.925 1.00 94.81 265 ASP A N 1
ATOM 2190 C CA . ASP A 1 265 ? -7.776 -9.735 -9.749 1.00 94.81 265 ASP A CA 1
ATOM 2191 C C . ASP A 1 265 ? -9.216 -9.260 -9.986 1.00 94.81 265 ASP A C 1
ATOM 2193 O O . ASP A 1 265 ? -9.465 -8.237 -10.621 1.00 94.81 265 ASP A O 1
ATOM 2197 N N . THR A 1 266 ? -10.172 -10.085 -9.570 1.00 96.00 266 THR A N 1
ATOM 2198 C CA . THR A 1 266 ? -11.579 -9.989 -9.971 1.00 96.00 266 THR A CA 1
ATOM 2199 C C . THR A 1 266 ? -12.497 -10.276 -8.788 1.00 96.00 266 THR A C 1
ATOM 2201 O O . THR A 1 266 ? -12.119 -10.935 -7.816 1.00 96.00 266 THR A O 1
ATOM 2204 N N . ILE A 1 267 ? -13.714 -9.735 -8.860 1.00 96.69 267 ILE A N 1
ATOM 2205 C CA . ILE A 1 267 ? -14.668 -9.677 -7.746 1.00 96.69 267 ILE A CA 1
ATOM 2206 C C . ILE A 1 267 ? -15.078 -11.054 -7.198 1.00 96.69 267 ILE A C 1
ATOM 2208 O O . ILE A 1 267 ? -15.367 -11.179 -6.012 1.00 96.69 267 ILE A O 1
ATOM 2212 N N . ASP A 1 268 ? -15.054 -12.098 -8.025 1.00 96.94 268 ASP A N 1
ATOM 2213 C CA . ASP A 1 268 ? -15.434 -13.464 -7.650 1.00 96.94 268 ASP A CA 1
ATOM 2214 C C . ASP A 1 268 ? -14.448 -14.128 -6.672 1.00 96.94 268 ASP A C 1
ATOM 2216 O O . ASP A 1 268 ? -14.772 -15.149 -6.069 1.00 96.94 268 ASP A O 1
ATOM 2220 N N . LYS A 1 269 ? -13.258 -13.542 -6.462 1.00 96.62 269 LYS A N 1
ATOM 2221 C CA . LYS A 1 269 ? -12.306 -13.998 -5.436 1.00 96.62 269 LYS A CA 1
ATOM 2222 C C . LYS A 1 269 ? -12.527 -13.352 -4.068 1.00 96.62 269 LYS A C 1
ATOM 2224 O O . LYS A 1 269 ? -11.831 -13.716 -3.119 1.00 96.62 269 LYS A O 1
ATOM 2229 N N . LEU A 1 270 ? -13.435 -12.384 -3.952 1.00 97.38 270 LEU A N 1
ATOM 2230 C CA . LEU A 1 270 ? -13.621 -11.628 -2.719 1.00 97.38 270 LEU A CA 1
ATOM 2231 C C . LEU A 1 270 ? -14.488 -12.382 -1.702 1.00 97.38 270 LEU A C 1
ATOM 2233 O O . LEU A 1 270 ? -15.545 -12.923 -2.015 1.00 97.38 270 LEU A O 1
ATOM 2237 N N . ASP A 1 271 ? -14.058 -12.345 -0.446 1.00 97.81 271 ASP A N 1
ATOM 2238 C CA . ASP A 1 271 ? -14.808 -12.790 0.723 1.00 97.81 271 ASP A CA 1
ATOM 2239 C C . ASP A 1 271 ? -15.622 -11.611 1.280 1.00 97.81 271 ASP A C 1
ATOM 2241 O O . ASP A 1 271 ? -15.140 -10.784 2.063 1.00 97.81 271 ASP A O 1
ATOM 2245 N N . PHE A 1 272 ? -16.879 -11.512 0.848 1.00 97.50 272 PHE A N 1
ATOM 2246 C CA . PHE A 1 272 ? -17.766 -10.416 1.239 1.00 97.50 272 PHE A CA 1
ATOM 2247 C C . PHE A 1 272 ? -18.147 -10.428 2.725 1.00 97.50 272 PHE A C 1
ATOM 2249 O O . PHE A 1 272 ? -18.363 -9.356 3.296 1.00 97.50 272 PHE A O 1
ATOM 2256 N N . ASP A 1 273 ? -18.192 -11.593 3.379 1.00 97.81 273 ASP A N 1
ATOM 2257 C CA . ASP A 1 273 ? -18.427 -11.663 4.826 1.00 97.81 273 ASP A CA 1
ATOM 2258 C C . ASP A 1 273 ? -17.231 -11.085 5.594 1.00 97.81 273 ASP A C 1
ATOM 2260 O O . ASP A 1 273 ? -17.395 -10.287 6.524 1.00 97.81 273 ASP A O 1
ATOM 2264 N N . PHE A 1 274 ? -16.012 -11.394 5.152 1.00 98.06 274 PHE A N 1
ATOM 2265 C CA . PHE A 1 274 ? -14.807 -10.782 5.694 1.00 98.06 274 PHE A CA 1
ATOM 2266 C C . PHE A 1 274 ? -14.773 -9.264 5.465 1.00 98.06 274 PHE A C 1
ATOM 2268 O O . PHE A 1 274 ? -14.564 -8.516 6.425 1.00 98.06 274 PHE A O 1
ATOM 2275 N N . ILE A 1 275 ? -15.067 -8.784 4.249 1.00 98.00 275 ILE A N 1
ATOM 2276 C CA . ILE A 1 275 ? -15.153 -7.341 3.938 1.00 98.00 275 ILE A CA 1
ATOM 2277 C C . ILE A 1 275 ? -16.194 -6.646 4.822 1.00 98.00 275 ILE A C 1
ATOM 2279 O O . ILE A 1 275 ? -15.941 -5.555 5.350 1.00 98.00 275 ILE A O 1
ATOM 2283 N N . LYS A 1 276 ? -17.363 -7.269 5.019 1.00 97.88 276 LYS A N 1
ATOM 2284 C CA . LYS A 1 276 ? -18.421 -6.762 5.900 1.00 97.88 276 LYS A CA 1
ATOM 2285 C C . LYS A 1 276 ? -17.905 -6.601 7.327 1.00 97.88 276 LYS A C 1
ATOM 2287 O O . LYS A 1 276 ? -18.064 -5.528 7.909 1.00 97.88 276 LYS A O 1
ATOM 2292 N N . LYS A 1 277 ? -17.232 -7.615 7.874 1.00 98.44 277 LYS A N 1
ATOM 2293 C CA . LYS A 1 277 ? -16.659 -7.571 9.229 1.00 98.44 277 LYS A CA 1
ATOM 2294 C C . LYS A 1 277 ? -15.573 -6.507 9.371 1.00 98.44 277 LYS A C 1
ATOM 2296 O O . LYS A 1 277 ? -15.571 -5.779 10.365 1.00 98.44 277 LYS A O 1
ATOM 2301 N N . VAL A 1 278 ? -14.686 -6.365 8.381 1.00 98.25 278 VAL A N 1
ATOM 2302 C CA . VAL A 1 278 ? -13.686 -5.280 8.339 1.00 98.25 278 VAL A CA 1
ATOM 2303 C C . VAL A 1 278 ? -14.385 -3.921 8.344 1.00 98.25 278 VAL A C 1
ATOM 2305 O O . VAL A 1 278 ? -14.048 -3.060 9.151 1.00 98.25 278 VAL A O 1
ATOM 2308 N N . THR A 1 279 ? -15.415 -3.747 7.515 1.00 97.94 279 THR A N 1
ATOM 2309 C CA . THR A 1 279 ? -16.197 -2.504 7.430 1.00 97.94 279 THR A CA 1
ATOM 2310 C C . THR A 1 279 ? -16.874 -2.166 8.760 1.00 97.94 279 THR A C 1
ATOM 2312 O O . THR A 1 279 ? -16.762 -1.037 9.237 1.00 97.94 279 THR A O 1
ATOM 2315 N N . GLN A 1 280 ? -17.518 -3.142 9.406 1.00 98.12 280 GLN A N 1
ATOM 2316 C CA . GLN A 1 280 ? -18.138 -2.972 10.723 1.00 98.12 280 GLN A CA 1
ATOM 2317 C C . GLN A 1 280 ? -17.109 -2.601 11.800 1.00 98.12 280 GLN A C 1
ATOM 2319 O O . GLN A 1 280 ? -17.365 -1.703 12.604 1.00 98.12 280 GLN A O 1
ATOM 2324 N N . ALA A 1 281 ? -15.940 -3.254 11.810 1.00 98.31 281 ALA A N 1
ATOM 2325 C CA . ALA A 1 281 ? -14.852 -2.936 12.733 1.00 98.31 281 ALA A CA 1
ATOM 2326 C C . ALA A 1 281 ? -14.321 -1.513 12.516 1.00 98.31 281 ALA A C 1
ATOM 2328 O O . ALA A 1 281 ? -14.132 -0.788 13.491 1.00 98.31 281 ALA A O 1
ATOM 2329 N N . THR A 1 282 ? -14.147 -1.091 11.259 1.00 97.88 282 THR A N 1
ATOM 2330 C CA . THR A 1 282 ? -13.732 0.273 10.905 1.00 97.88 282 THR A CA 1
ATOM 2331 C C . THR A 1 282 ? -14.738 1.304 11.394 1.00 97.88 282 THR A C 1
ATOM 2333 O O . THR A 1 282 ? -14.344 2.227 12.099 1.00 97.88 282 THR A O 1
ATOM 2336 N N . ILE A 1 283 ? -16.033 1.119 11.116 1.00 97.12 283 ILE A N 1
ATOM 2337 C CA . ILE A 1 283 ? -17.085 2.025 11.602 1.00 97.12 283 ILE A CA 1
ATOM 2338 C C . ILE A 1 283 ? -17.060 2.094 13.130 1.00 97.12 283 ILE A C 1
ATOM 2340 O O . ILE A 1 283 ? -16.996 3.182 13.696 1.00 97.12 283 ILE A O 1
ATOM 2344 N N . ALA A 1 284 ? -17.061 0.946 13.813 1.00 97.00 284 ALA A N 1
ATOM 2345 C CA . ALA A 1 284 ? -17.043 0.898 15.272 1.00 97.00 284 ALA A CA 1
ATOM 2346 C C . ALA A 1 284 ? -15.797 1.577 15.866 1.00 97.00 284 ALA A C 1
ATOM 2348 O O . ALA A 1 284 ? -15.894 2.236 16.901 1.00 97.00 284 ALA A O 1
ATOM 2349 N N . ALA A 1 285 ? -14.637 1.436 15.219 1.00 96.75 285 ALA A N 1
ATOM 2350 C CA . ALA A 1 285 ? -13.391 2.044 15.667 1.00 96.75 285 ALA A CA 1
ATOM 2351 C C . ALA A 1 285 ? -13.419 3.561 15.471 1.00 96.75 285 ALA A C 1
ATOM 2353 O O . ALA A 1 285 ? -13.080 4.293 16.396 1.00 96.75 285 ALA A O 1
ATOM 2354 N N . THR A 1 286 ? -13.895 4.038 14.318 1.00 95.88 286 THR A N 1
ATOM 2355 C CA . THR A 1 286 ? -14.109 5.468 14.071 1.00 95.88 286 THR A CA 1
ATOM 2356 C C . THR A 1 286 ? -15.080 6.058 15.091 1.00 95.88 286 THR A C 1
ATOM 2358 O O . THR A 1 286 ? -14.771 7.084 15.689 1.00 95.88 286 THR A O 1
ATOM 2361 N N . MET A 1 287 ? -16.199 5.380 15.368 1.00 94.50 287 MET A N 1
ATOM 2362 C CA . MET A 1 287 ? -17.174 5.803 16.380 1.00 94.50 287 MET A CA 1
ATOM 2363 C C . MET A 1 287 ? -16.569 5.887 17.785 1.00 94.50 287 MET A C 1
ATOM 2365 O O . MET A 1 287 ? -16.887 6.810 18.530 1.00 94.50 287 MET A O 1
ATOM 2369 N N . ALA A 1 288 ? -15.695 4.947 18.154 1.00 93.50 288 ALA A N 1
ATOM 2370 C CA . ALA A 1 288 ? -14.982 5.005 19.425 1.00 93.50 288 ALA A CA 1
ATOM 2371 C C . ALA A 1 288 ? -14.043 6.221 19.477 1.00 93.50 288 ALA A C 1
ATOM 2373 O O . ALA A 1 288 ? -14.110 6.995 20.421 1.00 93.50 288 ALA A O 1
ATOM 2374 N N . LEU A 1 289 ? -13.249 6.465 18.428 1.00 91.38 289 LEU A N 1
ATOM 2375 C CA . LEU A 1 289 ? -12.309 7.598 18.370 1.00 91.38 289 LEU A CA 1
ATOM 2376 C C . LEU A 1 289 ? -12.997 8.966 18.446 1.00 91.38 289 LEU A C 1
ATOM 2378 O O . LEU A 1 289 ? -12.453 9.910 19.029 1.00 91.38 289 LEU A O 1
ATOM 2382 N N . ILE A 1 290 ? -14.181 9.099 17.843 1.00 90.19 290 ILE A N 1
ATOM 2383 C CA . ILE A 1 290 ? -14.916 10.366 17.884 1.00 90.19 290 ILE A CA 1
ATOM 2384 C C . ILE A 1 290 ? -15.650 10.589 19.213 1.00 90.19 290 ILE A C 1
ATOM 2386 O O . ILE A 1 290 ? -15.910 11.742 19.541 1.00 90.19 290 ILE A O 1
ATOM 2390 N N . LYS A 1 291 ? -15.938 9.530 19.986 1.00 83.62 291 LYS A N 1
ATOM 2391 C CA . LYS A 1 291 ? -16.572 9.612 21.315 1.00 83.62 291 LYS A CA 1
ATOM 2392 C C . LYS A 1 291 ? -15.571 9.695 22.479 1.00 83.62 291 LYS A C 1
ATOM 2394 O O . LYS A 1 291 ? -15.859 10.373 23.450 1.00 83.62 291 LYS A O 1
ATOM 2399 N N . ASP A 1 292 ? -14.402 9.057 22.374 1.00 64.88 292 ASP A N 1
ATOM 2400 C CA . ASP A 1 292 ? -13.434 8.868 23.478 1.00 64.88 292 ASP A CA 1
ATOM 2401 C C . ASP A 1 292 ? -12.609 10.110 23.873 1.00 64.88 292 ASP A C 1
ATOM 2403 O O . ASP A 1 292 ? -11.751 10.012 24.748 1.00 64.88 292 ASP A O 1
ATOM 2407 N N . SER A 1 293 ? -12.837 11.290 23.284 1.00 55.09 293 SER A N 1
ATOM 2408 C CA . SER A 1 293 ? -12.340 12.508 23.942 1.00 55.09 293 SER A CA 1
ATOM 2409 C C . SER A 1 293 ? -13.373 12.890 24.984 1.00 55.09 293 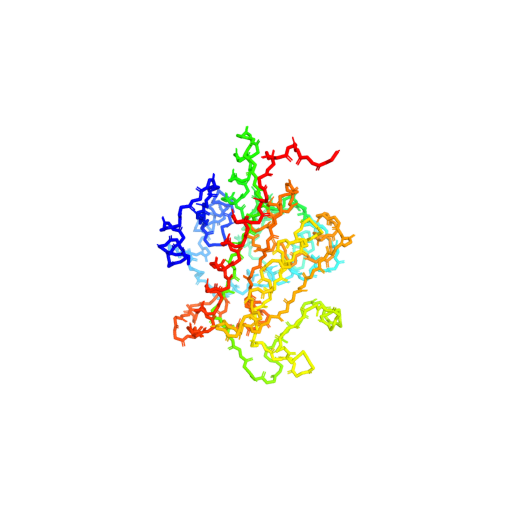SER A C 1
ATOM 2411 O O . SER A 1 293 ? -14.413 13.444 24.624 1.00 55.09 293 SER A O 1
ATOM 2413 N N . LYS A 1 294 ? -13.088 12.582 26.251 1.00 46.41 294 LYS A N 1
ATOM 2414 C CA . LYS A 1 294 ? -13.695 13.310 27.365 1.00 46.41 294 LYS A CA 1
ATOM 2415 C C . LYS A 1 294 ? -13.662 14.806 27.030 1.00 46.41 294 LYS A C 1
ATOM 2417 O O . LYS A 1 294 ? -12.695 15.263 26.421 1.00 46.41 294 LYS A O 1
ATOM 2422 N N . ASP A 1 295 ? -14.733 15.515 27.362 1.00 43.09 295 ASP A N 1
ATOM 2423 C CA . ASP A 1 295 ? -14.728 16.972 27.416 1.00 43.09 295 ASP A CA 1
ATOM 2424 C C . ASP A 1 295 ? -13.438 17.433 28.108 1.00 43.09 295 ASP A C 1
ATOM 2426 O O . ASP A 1 295 ? -13.277 17.224 29.308 1.00 43.09 295 ASP A O 1
ATOM 2430 N N . ASP A 1 296 ? -12.536 18.088 27.374 1.00 40.84 296 ASP A N 1
ATOM 2431 C CA . ASP A 1 296 ? -11.444 18.893 27.947 1.00 40.84 296 AS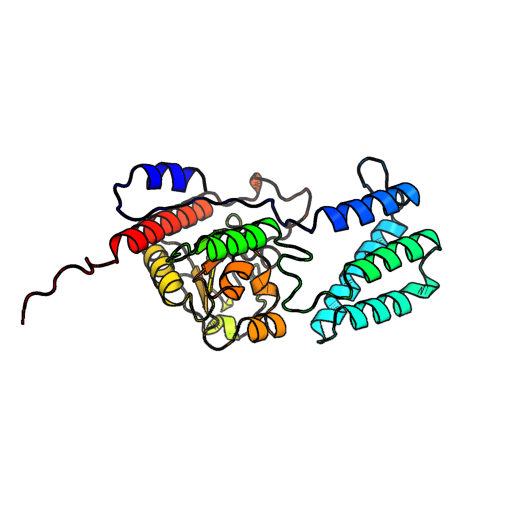P A CA 1
ATOM 2432 C C . ASP A 1 296 ? -12.006 20.209 28.540 1.00 40.84 296 ASP A C 1
ATOM 2434 O O . ASP A 1 296 ? -11.388 21.268 28.491 1.00 40.84 296 ASP A O 1
ATOM 2438 N N . SER A 1 297 ? -13.221 20.155 29.087 1.00 36.78 297 SER A N 1
ATOM 2439 C CA . SER A 1 297 ? -13.922 21.247 29.748 1.00 36.78 297 SER A CA 1
ATOM 2440 C C . SER A 1 297 ? -14.688 20.695 30.947 1.00 36.78 297 SER A C 1
ATOM 2442 O O . SER A 1 297 ? -15.916 20.669 30.952 1.00 36.78 297 SER A O 1
ATOM 2444 N N . ASN A 1 298 ? -13.962 20.215 31.954 1.00 31.59 298 ASN A N 1
ATOM 2445 C CA . ASN A 1 298 ? -14.474 20.266 33.318 1.00 31.59 298 ASN A CA 1
ATOM 2446 C C . ASN A 1 298 ? -13.319 20.423 34.322 1.00 31.59 298 ASN A C 1
ATOM 2448 O O . ASN A 1 298 ? -12.809 19.423 34.826 1.00 31.59 298 ASN A O 1
ATOM 2452 N N . PRO A 1 299 ? -12.856 21.656 34.592 1.00 42.75 299 PRO A N 1
ATOM 2453 C CA . PRO A 1 299 ? -12.104 21.942 35.797 1.00 42.75 299 PRO A CA 1
ATOM 2454 C C . PRO A 1 299 ? -13.116 22.218 36.913 1.00 42.75 299 PRO A C 1
ATOM 2456 O O . PRO A 1 299 ? -13.483 23.367 37.124 1.00 42.75 299 PRO A O 1
ATOM 2459 N N . GLN A 1 300 ? -13.617 21.176 37.577 1.00 40.09 300 GLN A N 1
ATOM 2460 C CA . GLN A 1 300 ? -14.249 21.304 38.894 1.00 40.09 300 GLN A CA 1
ATOM 2461 C C . GLN A 1 300 ? -14.375 19.931 39.569 1.00 40.09 300 GLN A C 1
ATOM 2463 O O . GLN A 1 300 ? -14.816 18.972 38.928 1.00 40.09 300 GLN A O 1
ATOM 2468 N N . ASN A 1 301 ? -13.999 19.915 40.854 1.00 37.41 301 ASN A N 1
ATOM 2469 C CA . ASN A 1 301 ? -13.794 18.799 41.794 1.00 37.41 301 ASN A CA 1
ATOM 2470 C C . ASN A 1 301 ? -12.385 18.186 41.642 1.00 37.41 301 ASN A C 1
ATOM 2472 O O . ASN A 1 301 ? -12.135 17.450 40.689 1.00 37.41 301 ASN A O 1
ATOM 2476 N N . ASP A 1 302 ? -11.379 18.511 42.456 1.00 34.34 302 ASP A N 1
ATOM 2477 C CA . ASP A 1 302 ? -11.355 18.859 43.889 1.00 34.34 302 ASP A CA 1
ATOM 2478 C C . ASP A 1 302 ? -10.306 19.933 44.231 1.00 34.34 302 ASP A C 1
ATOM 2480 O O . ASP A 1 302 ? -9.255 19.975 43.545 1.00 34.34 302 ASP A O 1
#

Radius of gyration: 21.74 Å; chains: 1; bounding box: 52×48×75 Å